Protein AF-A0A7S2K431-F1 (afdb_monomer_lite)

Foldseek 3Di:
DDDDDDDDDDDDDDDDDDDDDDDDDDDDDDDDDDDDDDDDDDDDDDDDDPDDDDPDDDDDDDDDDDDDDDDPDPVVVVVVVVVVVVVVVVVVVVVVVVVVVVVVVVVVVVVVVVVVVVVVVVVVVVVVVVVVVVVVVVVVVVVVLLVVLVVLLVVLVVLLVVLVVQLVVLVVVLVVLVVVLVVLVVQLVVLVVQLVVLVVQLVVLVVQLVVCVVVVDDADDQPDDDPDDVPDDDDPNPVSSVSNNVSVVSNVVSVVSNVVSVVVSVVSVVVSVVSVVSSVVSVVSNVVSVVSSCVSVVPDDPPPPPPDPPDDD

pLDDT: mean 76.13, std 23.39, range [27.31, 96.94]

Structure (mmCIF, N/CA/C/O backbone):
data_AF-A0A7S2K431-F1
#
_entry.id   AF-A0A7S2K431-F1
#
loop_
_atom_site.group_PDB
_atom_site.id
_atom_site.type_symbol
_atom_site.label_atom_id
_atom_site.label_alt_id
_atom_site.label_comp_id
_atom_site.label_asym_id
_atom_site.label_entity_id
_atom_site.label_seq_id
_atom_site.pdbx_PDB_ins_code
_atom_site.Cartn_x
_atom_site.Cartn_y
_atom_site.Cartn_z
_atom_site.occupancy
_atom_site.B_iso_or_equiv
_atom_site.auth_seq_id
_atom_site.auth_comp_id
_atom_site.auth_asym_id
_atom_site.auth_atom_id
_atom_site.pdbx_PDB_model_num
ATOM 1 N N . MET A 1 1 ? -44.960 25.699 16.044 1.00 45.62 1 MET A N 1
ATOM 2 C CA . MET A 1 1 ? -45.753 25.102 14.949 1.00 45.62 1 MET A CA 1
ATOM 3 C C . MET A 1 1 ? -44.847 24.947 13.736 1.00 45.62 1 MET A C 1
ATOM 5 O O . MET A 1 1 ? -44.622 25.913 13.027 1.00 45.62 1 MET A O 1
ATOM 9 N N . GLY A 1 2 ? -44.248 23.772 13.557 1.00 49.41 2 GLY A N 1
ATOM 10 C CA . GLY A 1 2 ? -43.380 23.455 12.423 1.00 49.41 2 GLY A CA 1
ATOM 11 C C . GLY A 1 2 ? -43.484 21.959 12.168 1.00 49.41 2 GLY A C 1
ATOM 12 O O . GLY A 1 2 ? -43.171 21.162 13.047 1.00 49.41 2 GLY A O 1
ATOM 13 N N . VAL A 1 3 ? -44.048 21.602 11.020 1.00 55.03 3 VAL A N 1
ATOM 14 C CA . VAL A 1 3 ? -44.439 20.240 10.646 1.00 55.03 3 VAL A CA 1
ATOM 15 C C . VAL A 1 3 ? -43.188 19.423 10.282 1.00 55.03 3 VAL A C 1
ATOM 17 O O . VAL A 1 3 ? -42.400 19.892 9.460 1.00 55.03 3 VAL A O 1
ATOM 20 N N . PRO A 1 4 ? -42.971 18.216 10.838 1.00 52.66 4 PRO A N 1
ATOM 21 C CA . PRO A 1 4 ? -41.874 17.353 10.415 1.00 52.66 4 PRO A CA 1
ATOM 22 C C . PRO A 1 4 ? -42.259 16.555 9.159 1.00 52.66 4 PRO A C 1
ATOM 24 O O . PRO A 1 4 ? -43.223 15.789 9.155 1.00 52.66 4 PRO A O 1
ATOM 27 N N . LEU A 1 5 ? -41.477 16.710 8.089 1.00 58.97 5 LEU A N 1
ATOM 28 C CA . LEU A 1 5 ? -41.603 15.922 6.865 1.00 58.97 5 LEU A CA 1
ATOM 29 C C . LEU A 1 5 ? -40.974 14.531 7.084 1.00 58.97 5 LEU A C 1
ATOM 31 O O . LEU A 1 5 ? -39.754 14.385 7.132 1.00 58.97 5 LEU A O 1
ATOM 35 N N . MET A 1 6 ? -41.812 13.502 7.230 1.00 62.56 6 MET A N 1
ATOM 36 C CA . MET A 1 6 ? -41.424 12.086 7.170 1.00 62.56 6 MET A CA 1
ATOM 37 C C . MET A 1 6 ? -41.868 11.451 5.843 1.00 62.56 6 MET A C 1
ATOM 39 O O . MET A 1 6 ? -42.977 11.726 5.389 1.00 62.56 6 MET A O 1
ATOM 43 N N . LYS A 1 7 ? -41.040 10.516 5.333 1.00 49.00 7 LYS A N 1
ATOM 44 C CA . LYS A 1 7 ? -41.246 9.430 4.324 1.00 49.00 7 LYS A CA 1
ATOM 45 C C . LYS A 1 7 ? -40.184 9.530 3.217 1.00 49.00 7 LYS A C 1
ATOM 47 O O . LYS A 1 7 ? -39.990 10.601 2.674 1.00 49.00 7 LYS A O 1
ATOM 52 N N . LYS A 1 8 ? -39.492 8.477 2.773 1.00 52.09 8 LYS A N 1
ATOM 53 C CA . LYS A 1 8 ? -39.483 7.022 3.034 1.00 52.09 8 LYS A CA 1
ATOM 54 C C . LYS A 1 8 ? -38.175 6.467 2.419 1.00 52.09 8 LYS A C 1
ATOM 56 O O . LYS A 1 8 ? -37.700 7.049 1.446 1.00 52.09 8 LYS A O 1
ATOM 61 N N . PRO A 1 9 ? -37.634 5.336 2.901 1.00 50.50 9 PRO A N 1
ATOM 62 C CA . PRO A 1 9 ? -36.563 4.608 2.226 1.00 50.50 9 PRO A CA 1
ATOM 63 C C . PRO A 1 9 ? -37.133 3.618 1.192 1.00 50.50 9 PRO A C 1
ATOM 65 O O . PRO A 1 9 ? -38.069 2.878 1.489 1.00 50.50 9 PRO A O 1
ATOM 68 N N . ALA A 1 10 ? -36.542 3.571 -0.002 1.00 44.47 10 ALA A N 1
ATOM 69 C CA . ALA A 1 10 ? -36.537 2.376 -0.848 1.00 44.47 10 ALA A CA 1
ATOM 70 C C . ALA A 1 10 ? -35.243 1.609 -0.505 1.00 44.47 10 ALA A C 1
ATOM 72 O O . ALA A 1 10 ? -34.194 2.225 -0.368 1.00 44.47 10 ALA A O 1
ATOM 73 N N . GLY A 1 11 ? -35.205 0.304 -0.262 1.00 36.16 11 GLY A N 1
ATOM 74 C CA . GLY A 1 11 ? -36.098 -0.747 -0.721 1.00 36.16 11 GLY A CA 1
ATOM 75 C C . GLY A 1 11 ? -35.261 -1.771 -1.491 1.00 36.16 11 GLY A C 1
ATOM 76 O O . GLY A 1 11 ? -34.997 -1.553 -2.660 1.00 36.16 11 GLY A O 1
ATOM 77 N N . ALA A 1 12 ? -34.890 -2.855 -0.795 1.00 38.94 12 ALA A N 1
ATOM 78 C CA . ALA A 1 12 ? -34.605 -4.216 -1.284 1.00 38.94 12 ALA A CA 1
ATOM 79 C C . ALA A 1 12 ? -33.392 -4.449 -2.231 1.00 38.94 12 ALA A C 1
ATOM 81 O O . ALA A 1 12 ? -33.257 -3.829 -3.272 1.00 38.94 12 ALA A O 1
ATOM 82 N N . ARG A 1 13 ? -32.382 -5.254 -1.858 1.00 36.06 13 ARG A N 1
ATOM 83 C CA . ARG A 1 13 ? -32.322 -6.734 -1.711 1.00 36.06 13 ARG A CA 1
ATOM 84 C C . ARG A 1 13 ? -32.114 -7.441 -3.063 1.00 36.06 13 ARG A C 1
ATOM 86 O O . ARG A 1 13 ? -33.070 -7.688 -3.780 1.00 36.06 13 ARG A O 1
ATOM 93 N N . ALA A 1 14 ? -30.877 -7.863 -3.327 1.00 36.28 14 ALA A N 1
ATOM 94 C CA . ALA A 1 14 ? -30.576 -9.039 -4.142 1.00 36.28 14 ALA A CA 1
ATOM 95 C C . ALA A 1 14 ? -29.322 -9.717 -3.571 1.00 36.28 14 ALA A C 1
ATOM 97 O O . ALA A 1 14 ? -28.238 -9.138 -3.525 1.00 36.28 14 ALA A O 1
ATOM 98 N N . LEU A 1 15 ? -29.541 -10.918 -3.044 1.00 38.38 15 LEU A N 1
ATOM 99 C CA . LEU A 1 15 ? -28.536 -11.912 -2.699 1.00 38.38 15 LEU A CA 1
ATOM 100 C C . LEU A 1 15 ? -28.198 -12.731 -3.951 1.00 38.38 15 LEU A C 1
ATOM 102 O O . LEU A 1 15 ? -29.033 -12.854 -4.842 1.00 38.38 15 LEU A O 1
ATOM 106 N N . ALA A 1 16 ? -27.051 -13.403 -3.855 1.00 34.09 16 ALA A N 1
ATOM 107 C CA . ALA A 1 16 ? -26.662 -14.633 -4.543 1.00 34.09 16 ALA A CA 1
ATOM 108 C C . ALA A 1 16 ? -25.885 -14.507 -5.860 1.00 34.09 16 ALA A C 1
ATOM 110 O O . ALA A 1 16 ? -26.305 -13.859 -6.812 1.00 34.09 16 ALA A O 1
ATOM 111 N N . GLY A 1 17 ? -24.794 -15.278 -5.905 1.00 35.25 17 GLY A N 1
ATOM 112 C CA . GLY A 1 17 ? -24.429 -16.023 -7.104 1.00 35.25 17 GLY A CA 1
ATOM 113 C C . GLY A 1 17 ? -23.072 -15.684 -7.693 1.00 35.25 17 GLY A C 1
ATOM 114 O O . GLY A 1 17 ? -22.987 -14.961 -8.677 1.00 35.25 17 GLY A O 1
ATOM 115 N N . GLU A 1 18 ? -22.019 -16.272 -7.132 1.00 38.56 18 GLU A N 1
ATOM 116 C CA . GLU A 1 18 ? -20.789 -16.559 -7.868 1.00 38.56 18 GLU A CA 1
ATOM 117 C C . GLU A 1 18 ? -21.100 -17.405 -9.112 1.00 38.56 18 GLU A C 1
ATOM 119 O O . GLU A 1 18 ? -21.721 -18.453 -8.974 1.00 38.56 18 GLU A O 1
ATOM 124 N N . VAL A 1 19 ? -20.596 -17.018 -10.289 1.00 37.44 19 VAL A N 1
ATOM 125 C CA . VAL A 1 19 ? -19.903 -17.952 -11.193 1.00 37.44 19 VAL A CA 1
ATOM 126 C C . VAL A 1 19 ? -19.031 -17.199 -12.197 1.00 37.44 19 VAL A C 1
ATOM 128 O O . VAL A 1 19 ? -19.463 -16.289 -12.902 1.00 37.44 19 VAL A O 1
ATOM 131 N N . SER A 1 20 ? -17.776 -17.631 -12.249 1.00 35.56 20 SER A N 1
ATOM 132 C CA . SER A 1 20 ? -16.761 -17.324 -13.247 1.00 35.56 20 SER A CA 1
ATOM 133 C C . SER A 1 20 ? -17.254 -17.498 -14.685 1.00 35.56 20 SER A C 1
ATOM 135 O O . SER A 1 20 ? -17.690 -18.581 -15.060 1.00 35.56 20 SER A O 1
ATOM 137 N N . ALA A 1 21 ? -17.028 -16.496 -15.534 1.00 38.16 21 ALA A N 1
ATOM 138 C CA . ALA A 1 21 ? -16.850 -16.719 -16.965 1.00 38.16 21 ALA A CA 1
ATOM 139 C C . ALA A 1 21 ? -15.930 -15.646 -17.558 1.00 38.16 21 ALA A C 1
ATOM 141 O O . ALA A 1 21 ? -16.278 -14.484 -17.743 1.00 38.16 21 ALA A O 1
ATOM 142 N N . SER A 1 22 ? -14.708 -16.092 -17.821 1.00 41.12 22 SER A N 1
ATOM 143 C CA . SER A 1 22 ? -13.717 -15.482 -18.692 1.00 41.12 22 SER A CA 1
ATOM 144 C C . SER A 1 22 ? -14.321 -15.043 -20.030 1.00 41.12 22 SER A C 1
ATOM 146 O O . SER A 1 22 ? -14.804 -15.878 -20.787 1.00 41.12 22 SER A O 1
ATOM 148 N N . THR A 1 23 ? -14.175 -13.768 -20.384 1.00 41.34 23 THR A N 1
ATOM 149 C CA . THR A 1 23 ? -14.093 -13.350 -21.792 1.00 41.34 23 THR A CA 1
ATOM 150 C C . THR A 1 23 ? -12.967 -12.337 -21.948 1.00 41.34 23 THR A C 1
ATOM 152 O O . THR A 1 23 ? -13.177 -11.131 -22.090 1.00 41.34 23 THR A O 1
ATOM 155 N N . MET A 1 24 ? -11.733 -12.844 -21.914 1.00 40.09 24 MET A N 1
ATOM 156 C CA . MET A 1 24 ? -10.610 -12.157 -22.541 1.00 40.09 24 MET A CA 1
ATOM 157 C C . MET A 1 24 ? -10.904 -12.013 -24.040 1.00 40.09 24 MET A C 1
ATOM 159 O O . MET A 1 24 ? -11.001 -13.008 -24.758 1.00 40.09 24 MET A O 1
ATOM 163 N N . LYS A 1 25 ? -10.996 -10.775 -24.530 1.00 40.00 25 LYS A N 1
ATOM 164 C CA . LYS A 1 25 ? -10.908 -10.471 -25.963 1.00 40.00 25 LYS A CA 1
ATOM 165 C C . LYS A 1 25 ? -9.487 -10.787 -26.448 1.00 40.00 25 LYS A C 1
ATOM 167 O O . LYS A 1 25 ? -8.591 -9.953 -26.366 1.00 40.00 25 LYS A O 1
ATOM 172 N N . ARG A 1 26 ? -9.291 -12.010 -26.944 1.00 45.22 26 ARG A N 1
ATOM 173 C CA . ARG A 1 26 ? -8.242 -12.358 -27.912 1.00 45.22 26 ARG A CA 1
ATOM 174 C C . ARG A 1 26 ? -8.756 -12.025 -29.316 1.00 45.22 26 ARG A C 1
ATOM 176 O O . ARG A 1 26 ? -9.863 -12.447 -29.638 1.00 45.22 26 ARG A O 1
ATOM 183 N N . PRO A 1 27 ? -7.965 -11.400 -30.193 1.00 39.72 27 PRO A N 1
ATOM 184 C CA . PRO A 1 27 ? -8.038 -11.711 -31.608 1.00 39.72 27 PRO A CA 1
ATOM 185 C C . PRO A 1 27 ? -7.178 -12.953 -31.878 1.00 39.72 27 PRO A C 1
ATOM 187 O O . PRO A 1 27 ? -5.970 -12.962 -31.631 1.00 39.72 27 PRO A O 1
ATOM 190 N N . ALA A 1 28 ? -7.838 -14.023 -32.318 1.00 35.69 28 ALA A N 1
ATOM 191 C CA . ALA A 1 28 ? -7.205 -15.204 -32.884 1.00 35.69 28 ALA A CA 1
ATOM 192 C C . ALA A 1 28 ? -6.696 -14.910 -34.304 1.00 35.69 28 ALA A C 1
ATOM 194 O O . ALA A 1 28 ? -7.204 -14.038 -35.006 1.00 35.69 28 ALA A O 1
ATOM 195 N N . ALA A 1 29 ? -5.661 -15.651 -34.674 1.00 35.50 29 ALA A N 1
ATOM 196 C CA . ALA A 1 29 ? -4.940 -15.592 -35.930 1.00 35.50 29 ALA A CA 1
ATOM 197 C C . ALA A 1 29 ? -5.754 -16.092 -37.140 1.00 35.50 29 ALA A C 1
ATOM 199 O O . ALA A 1 29 ? -6.523 -17.040 -37.019 1.00 35.50 29 ALA A O 1
ATOM 200 N N . ALA A 1 30 ? -5.470 -15.508 -38.307 1.00 40.12 30 ALA A N 1
ATOM 201 C CA . ALA A 1 30 ? -5.525 -16.129 -39.637 1.00 40.12 30 ALA A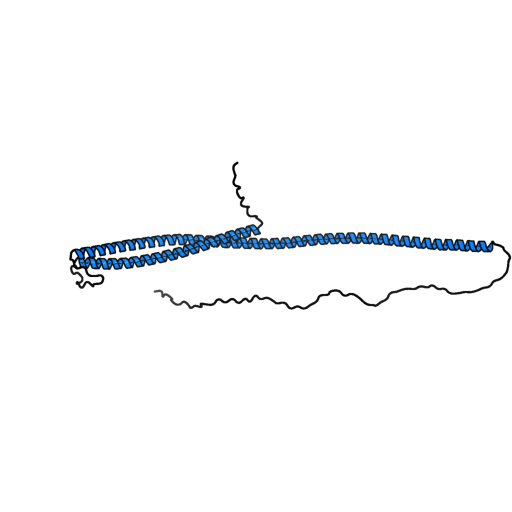 CA 1
ATOM 202 C C . ALA A 1 30 ? -4.598 -15.291 -40.552 1.00 40.12 30 ALA A C 1
ATOM 204 O O . ALA A 1 30 ? -4.860 -14.117 -40.784 1.00 40.12 30 ALA A O 1
ATOM 205 N N . THR A 1 31 ? -3.331 -15.670 -40.753 1.00 40.19 31 THR A N 1
ATOM 206 C CA . THR A 1 31 ? -2.801 -16.478 -41.876 1.00 40.19 31 THR A CA 1
ATOM 207 C C . THR A 1 31 ? -3.221 -16.002 -43.269 1.00 40.19 31 THR A C 1
ATOM 209 O O . THR A 1 31 ? -4.333 -16.288 -43.687 1.00 40.19 31 THR A O 1
ATOM 212 N N . LEU A 1 32 ? -2.288 -15.361 -43.986 1.00 41.25 32 LEU A N 1
ATOM 213 C CA . LEU A 1 32 ? -2.039 -15.435 -45.442 1.00 41.25 32 LEU A CA 1
ATOM 214 C C . LEU A 1 32 ? -0.707 -14.684 -45.696 1.00 41.25 32 LEU A C 1
ATOM 216 O O . LEU A 1 32 ? -0.633 -13.467 -45.596 1.00 41.25 32 LEU A O 1
ATOM 220 N N . LEU A 1 33 ? 0.430 -15.387 -45.668 1.00 37.28 33 LEU A N 1
ATOM 221 C CA . LEU A 1 33 ? 1.167 -15.842 -46.860 1.00 37.28 33 LEU A CA 1
ATOM 222 C C . LEU A 1 33 ? 1.685 -14.708 -47.765 1.00 37.28 33 LEU A C 1
ATOM 224 O O . LEU A 1 33 ? 1.007 -14.290 -48.697 1.00 37.28 33 LEU A O 1
ATOM 228 N N . LYS A 1 34 ? 2.958 -14.327 -47.572 1.00 35.31 34 LYS A N 1
ATOM 229 C CA . LYS A 1 34 ? 3.927 -14.207 -48.680 1.00 35.31 34 LYS A CA 1
ATOM 230 C C . LYS A 1 34 ? 5.368 -14.126 -48.161 1.00 35.31 34 LYS A C 1
ATOM 232 O O . LYS A 1 34 ? 5.809 -13.111 -47.636 1.00 35.31 34 LYS A O 1
ATOM 237 N N . ARG A 1 35 ? 6.087 -15.244 -48.302 1.00 44.28 35 ARG A N 1
ATOM 238 C CA . ARG A 1 35 ? 7.558 -15.303 -48.359 1.00 44.28 35 ARG A CA 1
ATOM 239 C C . ARG A 1 35 ? 7.965 -15.077 -49.821 1.00 44.28 35 ARG A C 1
ATOM 241 O O . ARG A 1 35 ? 7.189 -15.439 -50.705 1.00 44.28 35 ARG A O 1
ATOM 248 N N . PRO A 1 36 ? 9.203 -14.645 -50.076 1.00 39.53 36 PRO A N 1
ATOM 249 C CA . PRO A 1 36 ? 9.948 -15.274 -51.153 1.00 39.53 36 PRO A CA 1
ATOM 250 C C . PRO A 1 36 ? 11.223 -15.900 -50.587 1.00 39.53 36 PRO A C 1
ATOM 252 O O . PRO A 1 36 ? 12.027 -15.246 -49.925 1.00 39.53 36 PRO A O 1
ATOM 255 N N . ALA A 1 37 ? 11.362 -17.201 -50.824 1.00 31.95 37 ALA A N 1
ATOM 256 C CA . ALA A 1 37 ? 12.629 -17.910 -50.788 1.00 31.95 37 ALA A CA 1
ATOM 257 C C . ALA A 1 37 ? 13.017 -18.241 -52.235 1.00 31.95 37 ALA A C 1
ATOM 259 O O . ALA A 1 37 ? 12.156 -18.361 -53.104 1.00 31.95 37 ALA A O 1
ATOM 260 N N . ALA A 1 38 ? 14.323 -18.331 -52.443 1.00 31.47 38 ALA A N 1
ATOM 261 C CA . ALA A 1 38 ? 15.039 -18.515 -53.694 1.00 31.47 38 ALA A CA 1
ATOM 262 C C . ALA A 1 38 ? 14.548 -19.648 -54.622 1.00 31.47 38 ALA A C 1
ATOM 264 O O . ALA A 1 38 ? 14.196 -20.728 -54.159 1.00 31.47 38 ALA A O 1
ATOM 265 N N . ALA A 1 39 ? 14.675 -19.396 -55.928 1.00 31.91 39 ALA A N 1
ATOM 266 C CA . ALA A 1 39 ? 15.063 -20.316 -57.008 1.00 31.91 39 ALA A CA 1
ATOM 267 C C . ALA A 1 39 ? 15.490 -19.395 -58.177 1.00 31.91 39 ALA A C 1
ATOM 269 O O . ALA A 1 39 ? 14.736 -18.501 -58.543 1.00 31.91 39 ALA A O 1
ATOM 270 N N . ALA A 1 40 ? 16.760 -19.297 -58.568 1.00 31.38 40 ALA A N 1
ATOM 271 C CA . ALA A 1 40 ? 17.563 -20.269 -59.308 1.00 31.38 40 ALA A CA 1
ATOM 272 C C . ALA A 1 40 ? 17.007 -20.593 -60.712 1.00 31.38 40 ALA A C 1
ATOM 274 O O . ALA A 1 40 ? 16.152 -21.459 -60.865 1.00 31.38 40 ALA A O 1
ATOM 275 N N . THR A 1 41 ? 17.688 -19.981 -61.691 1.00 28.36 41 THR A N 1
ATOM 276 C CA . THR A 1 41 ? 18.072 -20.479 -63.031 1.00 28.36 41 THR A CA 1
ATOM 277 C C . THR A 1 41 ? 17.106 -20.393 -64.222 1.00 28.36 41 THR A C 1
ATOM 279 O O . THR A 1 41 ? 15.983 -20.875 -64.149 1.00 28.36 41 THR A O 1
ATOM 282 N N . ILE A 1 42 ? 17.709 -19.930 -65.342 1.00 29.25 42 ILE A N 1
ATOM 283 C CA . ILE A 1 42 ? 17.453 -20.280 -66.761 1.00 29.25 42 ILE A CA 1
ATOM 284 C C . ILE A 1 42 ? 16.237 -19.541 -67.369 1.00 29.25 42 ILE A C 1
ATOM 286 O O . ILE A 1 42 ? 15.143 -19.623 -66.840 1.00 29.25 42 ILE A O 1
ATOM 290 N N . GLU A 1 43 ? 16.312 -18.761 -68.451 1.00 27.31 43 GLU A N 1
ATOM 291 C CA . GLU A 1 43 ? 17.287 -18.673 -69.538 1.00 27.31 43 GLU A CA 1
ATOM 292 C C . GLU A 1 43 ? 17.023 -17.417 -70.398 1.00 27.31 43 GLU A C 1
ATOM 294 O O . GLU A 1 43 ? 15.889 -16.948 -70.479 1.00 27.31 43 GLU A O 1
ATOM 299 N N . SER A 1 44 ? 18.071 -17.004 -71.118 1.00 27.53 44 SER A N 1
ATOM 300 C CA . SER A 1 44 ? 18.030 -16.425 -72.471 1.00 27.53 44 SER A CA 1
ATOM 301 C C . SER A 1 44 ? 17.674 -14.947 -72.672 1.00 27.53 44 SER A C 1
ATOM 303 O O . SER A 1 44 ? 16.702 -14.442 -72.115 1.00 27.53 44 SER A O 1
ATOM 305 N N . ARG A 1 45 ? 18.402 -14.361 -73.651 1.00 32.09 45 ARG A N 1
ATOM 306 C CA . ARG A 1 45 ? 18.010 -13.240 -74.538 1.00 32.09 45 ARG A CA 1
ATOM 307 C C . ARG A 1 45 ? 18.452 -11.851 -74.011 1.00 32.09 45 ARG A C 1
ATOM 309 O O . ARG A 1 45 ? 18.021 -11.464 -72.938 1.00 32.09 45 ARG A O 1
ATOM 316 N N . GLU A 1 46 ? 19.334 -11.041 -74.613 1.00 36.91 46 GLU A N 1
ATOM 317 C CA . GLU A 1 46 ? 19.904 -10.851 -75.970 1.00 36.91 46 GLU A CA 1
ATOM 318 C C . GLU A 1 46 ? 21.341 -10.302 -75.774 1.00 36.91 46 GLU A C 1
ATOM 320 O O . GLU A 1 46 ? 21.592 -9.567 -74.822 1.00 36.91 46 GLU A O 1
ATOM 325 N N . GLU A 1 47 ? 22.358 -10.909 -76.389 1.00 36.09 47 GLU A N 1
ATOM 326 C CA . GLU A 1 47 ? 23.015 -10.445 -77.629 1.00 36.09 47 GLU A CA 1
ATOM 327 C C . GLU A 1 47 ? 23.742 -9.098 -77.477 1.00 36.09 47 GLU A C 1
ATOM 329 O O . GLU A 1 47 ? 23.129 -8.043 -77.474 1.00 36.09 47 GLU A O 1
ATOM 334 N N . ASP A 1 48 ? 25.071 -9.166 -77.357 1.00 34.78 48 ASP A N 1
ATOM 335 C CA . ASP A 1 48 ? 25.991 -8.275 -78.076 1.00 34.78 48 ASP A CA 1
ATOM 336 C C . ASP A 1 48 ? 27.361 -8.961 -78.123 1.00 34.78 48 ASP A C 1
ATOM 338 O O . ASP A 1 48 ? 28.282 -8.725 -77.336 1.00 34.78 48 ASP A O 1
ATOM 342 N N . GLY A 1 49 ? 27.432 -9.932 -79.034 1.00 32.16 49 GLY A N 1
ATOM 343 C CA . GLY A 1 49 ? 28.680 -10.411 -79.590 1.00 32.16 49 GLY A CA 1
ATOM 344 C C . GLY A 1 49 ? 29.000 -9.576 -80.822 1.00 32.16 49 GLY A C 1
ATOM 345 O O . GLY A 1 49 ? 28.321 -9.700 -81.832 1.00 32.16 49 GLY A O 1
ATOM 346 N N . GLU A 1 50 ? 30.063 -8.781 -80.762 1.00 37.38 50 GLU A N 1
ATOM 347 C CA . GLU A 1 50 ? 30.768 -8.345 -81.967 1.00 37.38 50 GLU A CA 1
ATOM 348 C C . GLU A 1 50 ? 32.126 -9.041 -82.017 1.00 37.38 50 GLU A C 1
ATOM 350 O O . GLU A 1 50 ? 33.182 -8.531 -81.641 1.00 37.38 50 GLU A O 1
ATOM 355 N N . GLU A 1 51 ? 32.043 -10.286 -82.473 1.00 34.03 51 GLU A N 1
ATOM 356 C CA . GLU A 1 51 ? 33.087 -10.974 -83.204 1.00 34.03 51 GLU A CA 1
ATOM 357 C C . GLU A 1 51 ? 33.134 -10.380 -84.620 1.00 34.03 51 GLU A C 1
ATOM 359 O O . GLU A 1 51 ? 32.198 -10.534 -85.395 1.00 34.03 51 GLU A O 1
ATOM 364 N N . PHE A 1 52 ? 34.238 -9.732 -84.990 1.00 30.81 52 PHE A N 1
ATOM 365 C CA . PHE A 1 52 ? 34.647 -9.681 -86.393 1.00 30.81 52 PHE A CA 1
ATOM 366 C C . PHE A 1 52 ? 36.127 -10.020 -86.493 1.00 30.81 52 PHE A C 1
ATOM 368 O O . PHE A 1 52 ? 37.020 -9.172 -86.451 1.00 30.81 52 PHE A O 1
ATOM 375 N N . GLY A 1 53 ? 36.374 -11.317 -86.663 1.00 34.41 53 GLY A N 1
ATOM 376 C CA . GLY A 1 53 ? 37.515 -11.764 -87.433 1.00 34.41 53 GLY A CA 1
ATOM 377 C C . GLY A 1 53 ? 37.413 -11.226 -88.863 1.00 34.41 53 GLY A C 1
ATOM 378 O O . GLY A 1 53 ? 36.400 -11.382 -89.538 1.00 34.41 53 GLY A O 1
ATOM 379 N N . ARG A 1 54 ? 38.498 -10.626 -89.348 1.00 34.00 54 ARG A N 1
ATOM 380 C CA . ARG A 1 54 ? 38.838 -10.632 -90.774 1.00 34.00 54 ARG A CA 1
ATOM 381 C C . ARG A 1 54 ? 40.255 -11.156 -90.925 1.00 34.00 54 ARG A C 1
ATOM 383 O O . ARG A 1 54 ? 41.231 -10.413 -90.938 1.00 34.00 54 ARG A O 1
ATOM 390 N N . CYS A 1 55 ? 40.336 -12.480 -91.002 1.00 29.98 55 CYS A N 1
ATOM 391 C CA . CYS A 1 55 ? 41.364 -13.147 -91.782 1.00 29.98 55 CYS A CA 1
ATOM 392 C C . CYS A 1 55 ? 40.926 -13.064 -93.247 1.00 29.98 55 CYS A C 1
ATOM 394 O O . CYS A 1 55 ? 40.152 -13.903 -93.695 1.00 29.98 55 CYS A O 1
ATOM 396 N N . ASP A 1 56 ? 41.403 -12.061 -93.981 1.00 33.53 56 ASP A N 1
ATOM 397 C CA . ASP A 1 56 ? 41.366 -12.100 -95.443 1.00 33.53 56 ASP A CA 1
ATOM 398 C C . ASP A 1 56 ? 42.663 -12.742 -95.935 1.00 33.53 56 ASP A C 1
ATOM 400 O O . ASP A 1 56 ? 43.717 -12.117 -96.060 1.00 33.53 56 ASP A O 1
ATOM 404 N N . ALA A 1 57 ? 42.562 -14.048 -96.162 1.00 39.94 57 ALA A N 1
ATOM 405 C CA . ALA A 1 57 ? 43.430 -14.784 -97.055 1.00 39.94 57 ALA A CA 1
ATOM 406 C C . ALA A 1 57 ? 42.805 -14.744 -98.456 1.00 39.94 57 ALA A C 1
ATOM 408 O O . ALA A 1 57 ? 41.786 -15.387 -98.690 1.00 39.94 57 ALA A O 1
ATOM 409 N N . VAL A 1 58 ? 43.440 -14.049 -99.405 1.00 42.16 58 VAL A N 1
ATOM 410 C CA . VAL A 1 58 ? 43.176 -14.222 -100.841 1.00 42.16 58 VAL A CA 1
ATOM 411 C C . VAL A 1 58 ? 44.504 -14.281 -101.607 1.00 42.16 58 VAL A C 1
ATOM 413 O O . VAL A 1 58 ? 45.231 -13.297 -101.679 1.00 42.16 58 VAL A O 1
ATOM 416 N N . LYS A 1 59 ? 44.802 -15.505 -102.080 1.00 39.44 59 LYS A N 1
ATOM 417 C CA . LYS A 1 59 ? 45.326 -15.950 -103.398 1.00 39.44 59 LYS A CA 1
ATOM 418 C C . LYS A 1 59 ? 46.208 -14.974 -104.201 1.00 39.44 59 LYS A C 1
ATOM 420 O O . LYS A 1 59 ? 45.827 -13.839 -104.435 1.00 39.44 59 LYS A O 1
ATOM 425 N N . GLN A 1 60 ? 47.427 -15.386 -104.594 1.00 34.91 60 GLN A N 1
ATOM 426 C CA . GLN A 1 60 ? 47.745 -16.077 -105.878 1.00 34.91 60 GLN A CA 1
ATOM 427 C C . GLN A 1 60 ? 47.172 -15.324 -107.092 1.00 34.91 60 GLN A C 1
ATOM 429 O O . GLN A 1 60 ? 45.977 -15.083 -107.124 1.00 34.91 60 GLN A O 1
ATOM 434 N N . ALA A 1 61 ? 47.882 -14.978 -108.158 1.00 33.72 61 ALA A N 1
ATOM 435 C CA . ALA A 1 61 ? 49.230 -15.224 -108.658 1.00 33.72 61 ALA A CA 1
ATOM 436 C C . ALA A 1 61 ? 49.613 -13.950 -109.458 1.00 33.72 61 ALA A C 1
ATOM 438 O O . ALA A 1 61 ? 48.743 -13.150 -109.780 1.00 33.72 61 ALA A O 1
ATOM 439 N N . ASP A 1 62 ? 50.878 -13.669 -109.745 1.00 31.05 62 ASP A N 1
ATOM 440 C CA . ASP A 1 62 ? 51.309 -13.998 -111.098 1.00 31.05 62 ASP A CA 1
ATOM 441 C C . ASP A 1 62 ? 52.790 -14.346 -111.171 1.00 31.05 62 ASP A C 1
ATOM 443 O O . ASP A 1 62 ? 53.669 -13.678 -110.617 1.00 31.05 62 ASP A O 1
ATOM 447 N N . ALA A 1 63 ? 53.018 -15.446 -111.872 1.00 37.06 63 ALA A N 1
ATOM 448 C CA . ALA A 1 63 ? 54.309 -15.959 -112.237 1.00 37.06 63 ALA A CA 1
ATOM 449 C C . ALA A 1 63 ? 54.688 -15.363 -113.590 1.00 37.06 63 ALA A C 1
ATOM 451 O O . ALA A 1 63 ? 54.058 -15.636 -114.603 1.00 37.06 63 ALA A O 1
ATOM 452 N N . SER A 1 64 ? 55.792 -14.632 -113.622 1.00 37.16 64 SER A N 1
ATOM 453 C CA . SER A 1 64 ? 56.563 -14.450 -114.846 1.00 37.16 64 SER A CA 1
ATOM 454 C C . SER A 1 64 ? 58.042 -14.408 -114.477 1.00 37.16 64 SER A C 1
ATOM 456 O O . SER A 1 64 ? 58.639 -13.348 -114.298 1.00 37.16 64 SER A O 1
ATOM 458 N N . GLY A 1 65 ? 58.630 -15.596 -114.317 1.00 39.50 65 GLY A N 1
ATOM 459 C CA . GLY A 1 65 ? 60.012 -15.783 -114.759 1.00 39.50 65 GLY A CA 1
ATOM 460 C C . GLY A 1 65 ? 60.054 -15.835 -116.297 1.00 39.50 65 GLY A C 1
ATOM 461 O O . GLY A 1 65 ? 58.996 -15.780 -116.925 1.00 39.50 65 GLY A O 1
ATOM 462 N N . PRO A 1 66 ? 61.221 -16.022 -116.933 1.00 49.69 66 PRO A N 1
ATOM 463 C CA . PRO A 1 66 ? 62.535 -16.246 -116.337 1.00 49.69 66 PRO A CA 1
ATOM 464 C C . PRO A 1 66 ? 63.630 -15.378 -116.994 1.00 49.69 66 PRO A C 1
ATOM 466 O O . PRO A 1 66 ? 63.437 -14.795 -118.058 1.00 49.69 66 PRO A O 1
ATOM 469 N N . LYS A 1 67 ? 64.831 -15.373 -116.416 1.00 38.34 67 LYS A N 1
ATOM 470 C CA . LYS A 1 67 ? 66.002 -15.843 -117.166 1.00 38.34 67 LYS A CA 1
ATOM 471 C C . LYS A 1 67 ? 67.194 -16.057 -116.252 1.00 38.34 67 LYS A C 1
ATOM 473 O O . LYS A 1 67 ? 67.501 -15.265 -115.365 1.00 38.34 67 LYS A O 1
ATOM 478 N N . GLU A 1 68 ? 67.783 -17.209 -116.501 1.00 40.16 68 GLU A N 1
ATOM 479 C CA . GLU A 1 68 ? 68.975 -17.769 -115.911 1.00 40.16 68 GLU A CA 1
ATOM 480 C C . GLU A 1 68 ? 70.133 -16.776 -115.943 1.00 40.16 68 GLU A C 1
ATOM 482 O O . GLU A 1 68 ? 70.319 -16.007 -116.885 1.00 40.16 68 GLU A O 1
ATOM 487 N N . GLY A 1 69 ? 70.897 -16.807 -114.864 1.00 36.31 69 GLY A N 1
ATOM 488 C CA . GLY A 1 69 ? 72.064 -15.979 -114.651 1.00 36.31 69 GLY A CA 1
ATOM 489 C C . GLY A 1 69 ? 72.768 -16.516 -113.425 1.00 36.31 69 GLY A C 1
ATOM 490 O O . GLY A 1 69 ? 72.537 -16.027 -112.310 1.00 36.31 69 GLY A O 1
ATOM 491 N N . ASP A 1 70 ? 73.509 -17.591 -113.687 1.00 46.19 70 ASP A N 1
ATOM 492 C CA . ASP A 1 70 ? 74.607 -18.154 -112.911 1.00 46.19 70 ASP A CA 1
ATOM 493 C C . ASP A 1 70 ? 75.203 -17.130 -111.931 1.00 46.19 70 ASP A C 1
ATOM 495 O O . ASP A 1 70 ? 75.561 -16.007 -112.291 1.00 46.19 70 ASP A O 1
ATOM 499 N N . GLY A 1 71 ? 75.157 -17.477 -110.651 1.00 42.03 71 GLY A N 1
ATOM 500 C CA . GLY A 1 71 ? 75.381 -16.554 -109.543 1.00 42.03 71 GLY A CA 1
ATOM 501 C C . GLY A 1 71 ? 75.218 -17.260 -108.206 1.00 42.03 71 GLY A C 1
ATOM 502 O O . GLY A 1 71 ? 74.381 -16.871 -107.386 1.00 42.03 71 GLY A O 1
ATOM 503 N N . SER A 1 72 ? 75.975 -18.350 -108.088 1.00 50.84 72 SER A N 1
ATOM 504 C CA . SER A 1 72 ? 76.476 -19.012 -106.884 1.00 50.84 72 SER A CA 1
ATOM 505 C C . SER A 1 72 ? 76.256 -18.250 -105.571 1.00 50.84 72 SER A C 1
ATOM 507 O O . SER A 1 72 ? 76.751 -17.139 -105.409 1.00 50.84 72 SER A O 1
ATOM 509 N N . ASP A 1 73 ? 75.552 -18.889 -104.633 1.00 56.47 73 ASP A N 1
ATOM 510 C CA . ASP A 1 73 ? 75.519 -18.670 -103.175 1.00 56.47 73 ASP A CA 1
ATOM 511 C C . ASP A 1 73 ? 75.125 -17.291 -102.606 1.00 56.47 73 ASP A C 1
ATOM 513 O O . ASP A 1 73 ? 74.478 -17.227 -101.557 1.00 56.47 73 ASP A O 1
ATOM 517 N N . ASP A 1 74 ? 75.405 -16.178 -103.272 1.00 58.06 74 ASP A N 1
ATOM 518 C CA . ASP A 1 74 ? 75.276 -14.839 -102.693 1.00 58.06 74 ASP A CA 1
ATOM 519 C C . ASP A 1 74 ? 73.852 -14.268 -102.795 1.00 58.06 74 ASP A C 1
ATOM 521 O O . ASP A 1 74 ? 73.392 -13.577 -101.881 1.00 58.06 74 ASP A O 1
ATOM 525 N N . LYS A 1 75 ? 73.078 -14.642 -103.827 1.00 59.25 75 LYS A N 1
ATOM 526 C CA . LYS A 1 75 ? 71.638 -14.310 -103.917 1.00 59.25 75 LYS A CA 1
ATOM 527 C C . LYS A 1 75 ? 70.806 -15.060 -102.862 1.00 59.25 75 LYS A C 1
ATOM 529 O O . LYS A 1 75 ? 69.866 -14.491 -102.307 1.00 59.25 75 LYS A O 1
ATOM 534 N N . SER A 1 76 ? 71.178 -16.303 -102.540 1.00 68.50 76 SER A N 1
ATOM 535 C CA . SER A 1 76 ? 70.539 -17.109 -101.486 1.00 68.50 76 SER A CA 1
ATOM 536 C C . SER A 1 76 ? 70.841 -16.545 -100.091 1.00 68.50 76 SER A C 1
ATOM 538 O O . SER A 1 76 ? 69.922 -16.315 -99.300 1.00 68.50 76 SER A O 1
ATOM 540 N N . LYS A 1 77 ? 72.106 -16.180 -99.824 1.00 71.38 77 LYS A N 1
ATOM 541 C CA . LYS A 1 77 ? 72.514 -15.482 -98.590 1.00 71.38 77 LYS A CA 1
ATOM 542 C C . LYS A 1 77 ? 71.807 -14.132 -98.422 1.00 71.38 77 LYS A C 1
ATOM 544 O O . LYS A 1 77 ? 71.365 -13.809 -97.322 1.00 71.38 77 LYS A O 1
ATOM 549 N N . ALA A 1 78 ? 71.630 -13.360 -99.497 1.00 76.38 78 ALA A N 1
ATOM 550 C CA . ALA A 1 78 ? 70.912 -12.083 -99.449 1.00 76.38 78 ALA A CA 1
ATOM 551 C C . ALA A 1 78 ? 69.418 -12.246 -99.102 1.00 76.38 78 ALA A C 1
ATOM 553 O O . ALA A 1 78 ? 68.862 -11.438 -98.352 1.00 76.38 78 ALA A O 1
ATOM 554 N N . LEU A 1 79 ? 68.757 -13.294 -99.606 1.00 78.12 79 LEU A N 1
ATOM 555 C CA . LEU A 1 79 ? 67.372 -13.613 -99.246 1.00 78.12 79 LEU A CA 1
ATOM 556 C C . LEU A 1 79 ? 67.252 -14.098 -97.795 1.00 78.12 79 LEU A C 1
ATOM 558 O O . LEU A 1 79 ? 66.356 -13.640 -97.084 1.00 78.12 79 LEU A O 1
ATOM 562 N N . GLN A 1 80 ? 68.178 -14.939 -97.323 1.00 79.69 80 GLN A N 1
ATOM 563 C CA . GLN A 1 80 ? 68.238 -15.368 -95.919 1.00 79.69 80 GLN A CA 1
ATOM 564 C C . GLN A 1 80 ? 68.493 -14.187 -94.969 1.00 79.69 80 GLN A C 1
ATOM 566 O O . GLN A 1 80 ? 67.823 -14.068 -93.945 1.00 79.69 80 GLN A O 1
ATOM 571 N N . ALA A 1 81 ? 69.374 -13.251 -95.338 1.00 79.25 81 ALA A N 1
ATOM 572 C CA . ALA A 1 81 ? 69.616 -12.029 -94.572 1.00 79.25 81 ALA A CA 1
ATOM 573 C C . ALA A 1 81 ? 68.362 -11.138 -94.493 1.00 79.25 81 ALA A C 1
ATOM 575 O O . ALA A 1 81 ? 68.013 -10.642 -93.420 1.00 79.25 81 ALA A O 1
ATOM 576 N N . ARG A 1 82 ? 67.624 -10.972 -95.601 1.00 82.69 82 ARG A N 1
ATOM 577 C CA . ARG A 1 82 ? 66.344 -10.238 -95.608 1.00 82.69 82 ARG A CA 1
ATOM 578 C C . ARG A 1 82 ? 65.274 -10.935 -94.762 1.00 82.69 82 ARG A C 1
ATOM 580 O O . ARG A 1 82 ? 64.539 -10.256 -94.045 1.00 82.69 82 ARG A O 1
ATOM 587 N N . ALA A 1 83 ? 65.194 -12.264 -94.817 1.00 83.50 83 ALA A N 1
ATOM 588 C CA . ALA A 1 83 ? 64.286 -13.050 -93.983 1.00 83.50 83 ALA A CA 1
ATOM 589 C C . ALA A 1 83 ? 64.617 -12.896 -92.489 1.00 83.50 83 ALA A C 1
ATOM 591 O O . ALA A 1 83 ? 63.713 -12.625 -91.700 1.00 83.50 83 ALA A O 1
ATOM 592 N N . ALA A 1 84 ? 65.900 -12.949 -92.116 1.00 85.88 84 ALA A N 1
ATOM 593 C CA . ALA A 1 84 ? 66.361 -12.728 -90.746 1.00 85.88 84 ALA A CA 1
ATOM 594 C C . ALA A 1 84 ? 66.038 -11.309 -90.239 1.00 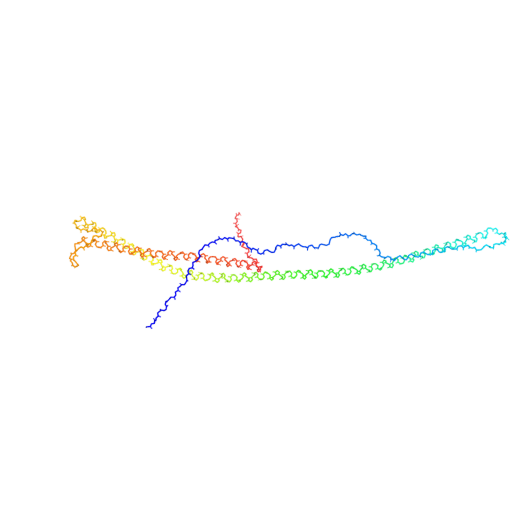85.88 84 ALA A C 1
ATOM 596 O O . ALA A 1 84 ? 65.507 -11.155 -89.142 1.00 85.88 84 ALA A O 1
ATOM 597 N N . VAL A 1 85 ? 66.262 -10.264 -91.048 1.00 88.69 85 VAL A N 1
ATOM 598 C CA . VAL A 1 85 ? 65.893 -8.877 -90.692 1.00 88.69 85 VAL A CA 1
ATOM 599 C C . VAL A 1 85 ? 64.379 -8.720 -90.525 1.00 88.69 85 VAL A C 1
ATOM 601 O O . VAL A 1 85 ? 63.919 -8.040 -89.606 1.00 88.69 85 VAL A O 1
ATOM 604 N N . ASN A 1 86 ? 63.584 -9.349 -91.392 1.00 89.50 86 ASN A N 1
ATOM 605 C CA . ASN A 1 86 ? 62.129 -9.329 -91.269 1.00 89.50 86 ASN A CA 1
ATOM 606 C C . ASN A 1 86 ? 61.650 -10.078 -90.022 1.00 89.50 86 ASN A C 1
ATOM 608 O O . ASN A 1 86 ? 60.712 -9.614 -89.377 1.00 89.50 86 ASN A O 1
ATOM 612 N N . GLU A 1 87 ? 62.297 -11.182 -89.652 1.00 91.00 87 GLU A N 1
ATOM 613 C CA . GLU A 1 87 ? 61.986 -11.912 -88.423 1.00 91.00 87 GLU A CA 1
ATOM 614 C C . GLU A 1 87 ? 62.343 -11.086 -87.181 1.00 91.00 87 GLU A C 1
ATOM 616 O O . GLU A 1 87 ? 61.499 -10.915 -86.305 1.00 91.00 87 GLU A O 1
ATOM 621 N N . VAL A 1 88 ? 63.509 -10.430 -87.156 1.00 91.25 88 VAL A N 1
ATOM 622 C CA . VAL A 1 88 ? 63.864 -9.464 -86.099 1.00 91.25 88 VAL A CA 1
ATOM 623 C C . VAL A 1 88 ? 62.825 -8.344 -86.006 1.00 91.25 88 VAL A C 1
ATOM 625 O O . VAL A 1 88 ? 62.372 -8.021 -84.912 1.00 91.25 88 VAL A O 1
ATOM 628 N N . ARG A 1 89 ? 62.372 -7.786 -87.136 1.00 92.31 89 ARG A N 1
ATOM 629 C CA . ARG A 1 89 ? 61.308 -6.765 -87.151 1.00 92.31 89 ARG A CA 1
ATOM 630 C C . ARG A 1 89 ? 59.971 -7.297 -86.631 1.00 92.31 89 ARG A C 1
ATOM 632 O O . ARG A 1 89 ? 59.265 -6.567 -85.936 1.00 92.31 89 ARG A O 1
ATOM 639 N N . LYS A 1 90 ? 59.593 -8.539 -86.952 1.00 93.31 90 LYS A N 1
ATOM 640 C CA . LYS A 1 90 ? 58.381 -9.174 -86.404 1.00 93.31 90 LYS A CA 1
ATOM 641 C C . LYS A 1 90 ? 58.495 -9.344 -84.892 1.00 93.31 90 LYS A C 1
ATOM 643 O O . LYS A 1 90 ? 57.580 -8.934 -84.184 1.00 93.31 90 LYS A O 1
ATOM 648 N N . GLN A 1 91 ? 59.620 -9.861 -84.404 1.00 92.94 91 GLN A N 1
ATOM 649 C CA . GLN A 1 91 ? 59.866 -10.027 -82.971 1.00 92.94 91 GLN A CA 1
ATOM 650 C C . GLN A 1 91 ? 59.896 -8.676 -82.244 1.00 92.94 91 GLN A C 1
ATOM 652 O O . GLN A 1 91 ? 59.259 -8.526 -81.207 1.00 92.94 91 GLN A O 1
ATOM 657 N N . GLN A 1 92 ? 60.512 -7.644 -82.829 1.00 94.25 92 GLN A N 1
ATOM 658 C CA . GLN A 1 92 ? 60.459 -6.275 -82.303 1.00 94.25 92 GLN A CA 1
ATOM 659 C C . GLN A 1 92 ? 59.020 -5.756 -82.193 1.00 94.25 92 GLN A C 1
ATOM 661 O O . GLN A 1 92 ? 58.659 -5.192 -81.166 1.00 94.25 92 GLN A O 1
ATOM 666 N N . ARG A 1 93 ? 58.162 -5.996 -83.198 1.00 94.06 93 ARG A N 1
ATOM 667 C CA . ARG A 1 93 ? 56.734 -5.633 -83.119 1.00 94.06 93 ARG A CA 1
ATOM 668 C C . ARG A 1 93 ? 56.007 -6.384 -82.004 1.00 94.06 93 ARG A C 1
ATOM 670 O O . ARG A 1 93 ? 55.159 -5.786 -81.348 1.00 94.06 93 ARG A O 1
ATOM 677 N N . VAL A 1 94 ? 56.315 -7.664 -81.789 1.00 93.44 94 VAL A N 1
ATOM 678 C CA . VAL A 1 94 ? 55.754 -8.447 -80.675 1.00 93.44 94 VAL A CA 1
ATOM 679 C C . VAL A 1 94 ? 56.194 -7.855 -79.336 1.00 93.44 94 VAL A C 1
ATOM 681 O O . VAL A 1 94 ? 55.339 -7.576 -78.501 1.00 93.44 94 VAL A O 1
ATOM 684 N N . VAL A 1 95 ? 57.485 -7.560 -79.157 1.00 92.50 95 VAL A N 1
ATOM 685 C CA . VAL A 1 95 ? 58.008 -6.912 -77.941 1.00 92.50 95 VAL A CA 1
ATOM 686 C C . VAL A 1 95 ? 57.349 -5.548 -77.710 1.00 92.50 95 VAL A C 1
ATOM 688 O O . VAL A 1 95 ? 56.893 -5.278 -76.603 1.00 92.50 95 VAL A O 1
ATOM 691 N N . SER A 1 96 ? 57.211 -4.707 -78.741 1.00 93.81 96 SER A N 1
ATOM 692 C CA . SER A 1 96 ? 56.520 -3.415 -78.618 1.00 93.81 96 SER A CA 1
ATOM 693 C C . SER A 1 96 ? 55.045 -3.565 -78.228 1.00 93.81 96 SER A C 1
ATOM 695 O O . SER A 1 96 ? 54.551 -2.778 -77.423 1.00 93.81 96 SER A O 1
ATOM 697 N N . ARG A 1 97 ? 54.334 -4.576 -78.755 1.00 94.69 97 ARG A N 1
ATOM 698 C CA . ARG A 1 97 ? 52.949 -4.875 -78.347 1.00 94.69 97 ARG A CA 1
ATOM 699 C C . ARG A 1 97 ? 52.879 -5.317 -76.886 1.00 94.69 97 ARG A C 1
ATOM 701 O O . ARG A 1 97 ? 52.053 -4.788 -76.150 1.00 94.69 97 ARG A O 1
ATOM 708 N N . LEU A 1 98 ? 53.773 -6.212 -76.459 1.00 94.50 98 LEU A N 1
ATOM 709 C CA . LEU A 1 98 ? 53.841 -6.682 -75.073 1.00 94.50 98 LEU A CA 1
ATOM 710 C C . LEU A 1 98 ? 54.152 -5.540 -74.092 1.00 94.50 98 LEU A C 1
ATOM 712 O O . LEU A 1 98 ? 53.531 -5.464 -73.035 1.00 94.50 98 LEU A O 1
ATOM 716 N N . LEU A 1 99 ? 55.046 -4.611 -74.449 1.00 94.00 99 LEU A N 1
ATOM 717 C CA . LEU A 1 99 ? 55.321 -3.418 -73.638 1.00 94.00 99 LEU A CA 1
ATOM 718 C C . LEU A 1 99 ? 54.097 -2.491 -73.549 1.00 94.00 99 LEU A C 1
ATOM 720 O O . LEU A 1 99 ? 53.742 -2.053 -72.456 1.00 94.00 99 LEU A O 1
ATOM 724 N N . ALA A 1 100 ? 53.389 -2.252 -74.658 1.00 94.06 100 ALA A N 1
ATOM 725 C CA . ALA A 1 100 ? 52.159 -1.454 -74.649 1.00 94.06 100 ALA A CA 1
ATOM 726 C C . ALA A 1 100 ? 51.038 -2.108 -73.812 1.00 94.06 100 ALA A C 1
ATOM 728 O O . ALA A 1 100 ? 50.280 -1.425 -73.120 1.00 94.06 100 ALA A O 1
ATOM 729 N N . GLU A 1 101 ? 50.925 -3.438 -73.838 1.00 94.56 101 GLU A N 1
ATOM 730 C CA . GLU A 1 101 ? 50.010 -4.189 -72.974 1.00 94.56 101 GLU A CA 1
ATOM 731 C C . GLU A 1 101 ? 50.416 -4.111 -71.499 1.00 94.56 101 GLU A C 1
ATOM 733 O O . GLU A 1 101 ? 49.556 -3.895 -70.641 1.00 94.56 101 GLU A O 1
ATOM 738 N N . GLN A 1 102 ? 51.713 -4.199 -71.194 1.00 94.62 102 GLN A N 1
ATOM 739 C CA . GLN A 1 102 ? 52.242 -4.010 -69.843 1.00 94.62 102 GLN A CA 1
ATOM 740 C C . GLN A 1 102 ? 51.926 -2.604 -69.311 1.00 94.62 102 GLN A C 1
ATOM 742 O O . GLN A 1 102 ? 51.466 -2.461 -68.174 1.00 94.62 102 GLN A O 1
ATOM 747 N N . GLU A 1 103 ? 52.094 -1.563 -70.130 1.00 95.31 103 GLU A N 1
ATOM 748 C CA . GLU A 1 103 ? 51.724 -0.190 -69.780 1.00 95.31 103 GLU A CA 1
ATOM 749 C C . GLU A 1 103 ? 50.218 -0.060 -69.522 1.00 95.31 103 GLU A C 1
ATOM 751 O O . GLU A 1 103 ? 49.823 0.478 -68.481 1.00 95.31 103 GLU A O 1
ATOM 756 N N . ARG A 1 104 ? 49.368 -0.626 -70.391 1.00 95.06 104 ARG A N 1
ATOM 757 C CA . ARG A 1 104 ? 47.906 -0.666 -70.195 1.00 95.06 104 ARG A CA 1
ATOM 758 C C . ARG A 1 104 ? 47.518 -1.382 -68.901 1.00 95.06 104 ARG A C 1
ATOM 760 O O . ARG A 1 104 ? 46.668 -0.886 -68.159 1.00 95.06 104 ARG A O 1
ATOM 767 N N . LEU A 1 105 ? 48.137 -2.522 -68.591 1.00 95.56 105 LEU A N 1
ATOM 768 C CA . LEU A 1 105 ? 47.914 -3.238 -67.331 1.00 95.56 105 LEU A CA 1
ATOM 769 C C . LEU A 1 105 ? 48.362 -2.401 -66.130 1.00 95.56 105 LEU A C 1
ATOM 771 O O . LEU A 1 105 ? 47.633 -2.310 -65.143 1.00 95.56 105 LEU A O 1
ATOM 775 N N . SER A 1 106 ? 49.505 -1.719 -66.220 1.00 94.94 106 SER A N 1
ATOM 776 C CA . SER A 1 106 ? 49.984 -0.835 -65.154 1.00 94.94 106 SER A CA 1
ATOM 777 C C . SER A 1 106 ? 49.016 0.328 -64.888 1.00 94.94 106 SER A C 1
ATOM 779 O O . SER A 1 106 ? 48.755 0.666 -63.730 1.00 94.94 106 SER A O 1
ATOM 781 N N . GLN A 1 107 ? 48.418 0.902 -65.940 1.00 95.38 107 GLN A N 1
ATOM 782 C CA . GLN A 1 107 ? 47.393 1.940 -65.829 1.00 95.38 107 GLN A CA 1
ATOM 783 C C . GLN A 1 107 ? 46.119 1.392 -65.176 1.00 95.38 107 GLN A C 1
ATOM 785 O O . GLN A 1 107 ? 45.597 2.017 -64.251 1.00 95.38 107 GLN A O 1
ATOM 790 N N . LYS A 1 108 ? 45.665 0.192 -65.567 1.00 96.38 108 LYS A N 1
ATOM 791 C CA . LYS A 1 108 ? 44.531 -0.493 -64.920 1.00 96.38 108 LYS A CA 1
ATOM 792 C C . LYS A 1 108 ? 44.795 -0.768 -63.437 1.00 96.38 108 LYS A C 1
ATOM 794 O O . LYS A 1 108 ? 43.918 -0.523 -62.615 1.00 96.38 108 LYS A O 1
ATOM 799 N N . ILE A 1 109 ? 46.003 -1.203 -63.070 1.00 95.75 109 ILE A N 1
ATOM 800 C CA . ILE A 1 109 ? 46.393 -1.415 -61.665 1.00 95.75 109 ILE A CA 1
ATOM 801 C C . ILE A 1 109 ? 46.354 -0.094 -60.888 1.00 95.75 109 ILE A C 1
ATOM 803 O O . ILE A 1 109 ? 45.839 -0.059 -59.771 1.00 95.75 109 ILE A O 1
ATOM 807 N N . LYS A 1 110 ? 46.857 1.008 -61.461 1.00 96.38 110 LYS A N 1
ATOM 808 C CA . LYS A 1 110 ? 46.786 2.340 -60.834 1.00 96.38 110 LYS A CA 1
ATOM 809 C C . LYS A 1 110 ? 45.337 2.795 -60.632 1.00 96.38 110 LYS A C 1
ATOM 811 O O . LYS A 1 110 ? 44.999 3.232 -59.534 1.00 96.38 110 LYS A O 1
ATOM 816 N N . ALA A 1 111 ? 44.483 2.640 -61.645 1.00 94.88 111 ALA A N 1
ATOM 817 C CA . ALA A 1 111 ? 43.061 2.972 -61.560 1.00 94.88 111 ALA A CA 1
ATOM 818 C C . ALA A 1 111 ? 42.331 2.119 -60.507 1.00 94.88 111 ALA A C 1
ATOM 820 O O . ALA A 1 111 ? 41.590 2.657 -59.690 1.00 94.88 111 ALA A O 1
ATOM 821 N N . ASN A 1 112 ? 42.601 0.811 -60.459 1.00 95.44 112 ASN A N 1
ATOM 822 C CA . ASN A 1 112 ? 42.021 -0.093 -59.465 1.00 95.44 112 ASN A CA 1
ATOM 823 C C . ASN A 1 112 ? 42.483 0.265 -58.039 1.00 95.44 112 ASN A C 1
ATOM 825 O O . ASN A 1 112 ? 41.657 0.400 -57.142 1.00 95.44 112 ASN A O 1
ATOM 829 N N . ARG A 1 113 ? 43.777 0.557 -57.835 1.00 95.06 113 ARG A N 1
ATOM 830 C CA . ARG A 1 113 ? 44.290 1.055 -56.544 1.00 95.06 113 ARG A CA 1
ATOM 831 C C . ARG A 1 113 ? 43.620 2.363 -56.115 1.00 95.06 113 ARG A C 1
ATOM 833 O O . ARG A 1 113 ? 43.329 2.532 -54.934 1.00 95.06 113 ARG A O 1
ATOM 840 N N . ALA A 1 114 ? 43.374 3.287 -57.044 1.00 94.75 114 ALA A N 1
ATOM 841 C CA . ALA A 1 114 ? 42.654 4.525 -56.750 1.00 94.75 114 ALA A CA 1
ATOM 842 C C . ALA A 1 114 ? 41.186 4.255 -56.372 1.00 94.75 114 ALA A C 1
ATOM 844 O O . ALA A 1 114 ? 40.700 4.812 -55.388 1.00 94.75 114 ALA A O 1
ATOM 845 N N . ALA A 1 115 ? 40.509 3.358 -57.095 1.00 94.50 115 ALA A N 1
ATOM 846 C CA . ALA A 1 115 ? 39.151 2.926 -56.774 1.00 94.50 115 ALA A CA 1
ATOM 847 C C . ALA A 1 115 ? 39.072 2.247 -55.395 1.00 94.50 115 ALA A C 1
ATOM 849 O O . ALA A 1 115 ? 38.163 2.549 -54.627 1.00 94.50 115 ALA A O 1
ATOM 850 N N . HIS A 1 116 ? 40.053 1.409 -55.043 1.00 93.38 116 HIS A N 1
ATOM 851 C CA . HIS A 1 116 ? 40.139 0.771 -53.728 1.00 93.38 116 HIS A CA 1
ATOM 852 C C . HIS A 1 116 ? 40.258 1.801 -52.602 1.00 93.38 116 HIS A C 1
ATOM 854 O O . HIS A 1 116 ? 39.480 1.766 -51.655 1.00 93.38 116 HIS A O 1
ATOM 860 N N . ARG A 1 117 ? 41.166 2.778 -52.734 1.00 95.56 117 ARG A N 1
ATOM 861 C CA . ARG A 1 117 ? 41.310 3.863 -51.746 1.00 95.56 117 ARG A CA 1
ATOM 862 C C . ARG A 1 117 ? 40.025 4.674 -51.592 1.00 95.56 117 ARG A C 1
ATOM 864 O O . ARG A 1 117 ? 39.663 5.037 -50.478 1.00 95.56 117 ARG A O 1
ATOM 871 N N . LYS A 1 118 ? 39.329 4.953 -52.701 1.00 96.00 118 LYS A N 1
ATOM 872 C CA . LYS A 1 118 ? 38.033 5.643 -52.668 1.00 96.00 118 LYS A CA 1
ATOM 873 C C . LYS A 1 118 ? 36.982 4.809 -51.924 1.00 96.00 118 LYS A C 1
ATOM 875 O O . LYS A 1 118 ? 36.314 5.333 -51.042 1.00 96.00 118 LYS A O 1
ATOM 880 N N . ALA A 1 119 ? 36.895 3.510 -52.210 1.00 94.19 119 ALA A N 1
ATOM 881 C CA . ALA A 1 119 ? 35.984 2.603 -51.516 1.00 94.19 119 ALA A CA 1
ATOM 882 C C . ALA A 1 119 ? 36.292 2.492 -50.008 1.00 94.19 119 ALA A C 1
ATOM 884 O O . ALA A 1 119 ? 35.369 2.452 -49.198 1.00 94.19 119 ALA A O 1
ATOM 885 N N . GLU A 1 120 ? 37.569 2.493 -49.610 1.00 94.44 120 GLU A N 1
ATOM 886 C CA . GLU A 1 120 ? 37.977 2.526 -48.198 1.00 94.44 120 GLU A CA 1
ATOM 887 C C . GLU A 1 120 ? 37.534 3.818 -47.498 1.00 94.44 120 GLU A C 1
ATOM 889 O O . GLU A 1 120 ? 37.016 3.764 -46.380 1.00 94.44 120 GLU A O 1
ATOM 894 N N . GLN A 1 121 ? 37.685 4.971 -48.158 1.00 95.94 121 GLN A N 1
ATOM 895 C CA . GLN A 1 121 ? 37.217 6.261 -47.640 1.00 95.94 121 GLN A CA 1
ATOM 896 C C . GLN A 1 121 ? 35.690 6.295 -47.490 1.00 95.94 121 GLN A C 1
ATOM 898 O O . GLN A 1 121 ? 35.182 6.703 -46.441 1.00 95.94 121 GLN A O 1
ATOM 903 N N . ASP A 1 122 ? 34.956 5.811 -48.496 1.00 93.75 122 ASP A N 1
ATOM 904 C CA . ASP A 1 122 ? 33.494 5.724 -48.458 1.00 93.75 122 ASP A CA 1
ATOM 905 C C . ASP A 1 122 ? 33.034 4.800 -47.317 1.00 93.75 122 ASP A C 1
ATOM 907 O O . ASP A 1 122 ? 32.141 5.152 -46.541 1.00 93.75 122 ASP A O 1
ATOM 911 N N . LEU A 1 123 ? 33.695 3.654 -47.136 1.00 93.25 123 LEU A N 1
ATOM 912 C CA . LEU A 1 123 ? 33.406 2.711 -46.057 1.00 93.25 123 LEU A CA 1
ATOM 913 C C . LEU A 1 123 ? 33.684 3.309 -44.669 1.00 93.25 123 LEU A C 1
ATOM 915 O O . LEU A 1 123 ? 32.882 3.113 -43.751 1.00 93.25 123 LEU A O 1
ATOM 919 N N . GLU A 1 124 ? 34.772 4.061 -44.498 1.00 94.81 124 GLU A N 1
ATOM 920 C CA . GLU A 1 124 ? 35.058 4.748 -43.233 1.00 94.81 124 GLU A CA 1
ATOM 921 C C . GLU A 1 124 ? 34.015 5.839 -42.935 1.00 94.81 124 GLU A C 1
ATOM 923 O O . GLU A 1 124 ? 33.524 5.944 -41.807 1.00 94.81 124 GLU A O 1
ATOM 928 N N . SER A 1 125 ? 33.563 6.574 -43.957 1.00 94.19 125 SER A N 1
ATOM 929 C CA . SER A 1 125 ? 32.479 7.554 -43.808 1.00 94.19 125 SER A CA 1
ATOM 930 C C . SER A 1 125 ? 31.158 6.897 -43.367 1.00 94.19 125 SER A C 1
ATOM 932 O O . SER A 1 125 ? 30.483 7.385 -42.451 1.00 94.19 125 SER A O 1
ATOM 934 N N . LEU A 1 126 ? 30.820 5.732 -43.935 1.00 94.88 126 LEU A N 1
ATOM 935 C CA . LEU A 1 126 ? 29.636 4.956 -43.563 1.00 94.88 126 LEU A CA 1
ATOM 936 C C . LEU A 1 126 ? 29.740 4.395 -42.140 1.00 94.88 126 LEU A C 1
ATOM 938 O O . LEU A 1 126 ? 28.748 4.421 -41.404 1.00 94.88 126 LEU A O 1
ATOM 942 N N . LYS A 1 127 ? 30.928 3.945 -41.711 1.00 95.50 127 LYS A N 1
ATOM 943 C CA . LYS A 1 127 ? 31.172 3.523 -40.320 1.00 95.50 127 LYS A CA 1
ATOM 944 C C . LYS A 1 127 ? 30.925 4.662 -39.337 1.00 95.50 127 LYS A C 1
ATOM 946 O O . LYS A 1 127 ? 30.281 4.440 -38.311 1.00 95.50 127 LYS A O 1
ATOM 951 N N . GLU A 1 128 ? 31.375 5.878 -39.635 1.00 95.75 128 GLU A N 1
ATOM 952 C CA . GLU A 1 128 ? 31.124 7.038 -38.774 1.00 95.75 128 GLU A CA 1
ATOM 953 C C . GLU A 1 128 ? 29.633 7.392 -38.696 1.00 95.75 128 GLU A C 1
ATOM 955 O O . GLU A 1 128 ? 29.101 7.637 -37.606 1.00 95.75 128 GLU A O 1
ATOM 960 N N . VAL A 1 129 ? 28.909 7.332 -39.819 1.00 95.75 129 VAL A N 1
ATOM 961 C CA . VAL A 1 129 ? 27.444 7.489 -39.825 1.00 95.75 129 VAL A CA 1
ATOM 962 C C . VAL A 1 129 ? 26.772 6.399 -38.981 1.00 95.75 129 VAL A C 1
ATOM 964 O O . VAL A 1 129 ? 25.882 6.702 -38.181 1.00 95.75 129 VAL A O 1
ATOM 967 N N . ALA A 1 130 ? 27.212 5.143 -39.096 1.00 95.19 130 ALA A N 1
ATOM 968 C CA . ALA A 1 130 ? 26.690 4.032 -38.305 1.00 95.19 130 ALA A CA 1
ATOM 969 C C . ALA A 1 130 ? 26.957 4.219 -36.800 1.00 95.19 130 ALA A C 1
ATOM 971 O O . ALA A 1 130 ? 26.040 4.053 -35.991 1.00 95.19 130 ALA A O 1
ATOM 972 N N . LYS A 1 131 ? 28.167 4.647 -36.409 1.00 96.44 131 LYS A N 1
ATOM 973 C CA . LYS A 1 131 ? 28.512 4.978 -35.014 1.00 96.44 131 LYS A CA 1
ATOM 974 C C . LYS A 1 131 ? 27.616 6.095 -34.472 1.00 96.44 131 LYS A C 1
ATOM 976 O O . LYS A 1 131 ? 27.063 5.952 -33.379 1.00 96.44 131 LYS A O 1
ATOM 981 N N . LYS A 1 132 ? 27.412 7.178 -35.233 1.00 96.19 132 LYS A N 1
ATOM 982 C CA . LYS A 1 132 ? 26.518 8.291 -34.852 1.00 96.19 132 LYS A CA 1
ATOM 983 C C . LYS A 1 132 ? 25.076 7.816 -34.663 1.00 96.19 132 LYS A C 1
ATOM 985 O O . LYS A 1 132 ? 24.470 8.098 -33.627 1.00 96.19 132 LYS A O 1
ATOM 990 N N . LYS A 1 133 ? 24.543 7.033 -35.608 1.00 96.00 133 LYS A N 1
ATOM 991 C CA . LYS A 1 133 ? 23.191 6.460 -35.509 1.00 96.00 133 LYS A CA 1
ATOM 992 C C . LYS A 1 133 ? 23.061 5.519 -34.310 1.00 96.00 133 LYS A C 1
ATOM 994 O O . LYS A 1 133 ? 22.105 5.652 -33.549 1.00 96.00 133 LYS A O 1
ATOM 999 N N . SER A 1 134 ? 24.041 4.651 -34.064 1.00 94.69 134 SER A N 1
ATOM 1000 C CA . SER A 1 134 ? 24.063 3.758 -32.897 1.00 94.69 134 SER A CA 1
ATOM 1001 C C . SER A 1 134 ? 24.029 4.532 -31.572 1.00 94.69 134 SER A C 1
ATOM 1003 O O . SER A 1 134 ? 23.188 4.257 -30.714 1.00 94.69 134 SER A O 1
ATOM 1005 N N . ARG A 1 135 ? 24.851 5.584 -31.437 1.00 95.75 135 ARG A N 1
ATOM 1006 C CA . ARG A 1 135 ? 24.829 6.479 -30.266 1.00 95.75 135 ARG A CA 1
ATOM 1007 C C . ARG A 1 135 ? 23.471 7.161 -30.094 1.00 95.75 135 ARG A C 1
ATOM 1009 O O . ARG A 1 135 ? 22.945 7.183 -28.983 1.00 95.75 135 ARG A O 1
ATOM 1016 N N . SER A 1 136 ? 22.876 7.660 -31.180 1.00 95.00 136 SER A N 1
ATOM 1017 C CA . SER A 1 136 ? 21.549 8.291 -31.134 1.00 95.00 136 SER A CA 1
ATOM 1018 C C . SER A 1 136 ? 20.453 7.311 -30.695 1.00 95.00 136 SER A C 1
ATOM 1020 O O . SER A 1 136 ? 19.639 7.644 -29.836 1.00 95.00 136 SER A O 1
ATOM 1022 N N . LEU A 1 137 ? 20.481 6.065 -31.180 1.00 95.06 137 LEU A N 1
ATOM 1023 C CA . LEU A 1 137 ? 19.558 5.012 -30.750 1.00 95.06 137 LEU A CA 1
ATOM 1024 C C . LEU A 1 137 ? 19.760 4.651 -29.275 1.00 95.06 137 LEU A C 1
ATOM 1026 O O . LEU A 1 137 ? 18.780 4.468 -28.551 1.00 95.06 137 LEU A O 1
ATOM 1030 N N . GLY A 1 138 ? 21.012 4.583 -28.814 1.00 95.31 138 GLY A N 1
ATOM 1031 C CA . GLY A 1 138 ? 21.346 4.410 -27.400 1.00 95.31 138 GLY A CA 1
ATOM 1032 C C . GLY A 1 138 ? 20.766 5.530 -26.532 1.00 95.31 138 GLY A C 1
ATOM 1033 O O . GLY A 1 138 ? 20.099 5.252 -25.535 1.00 95.31 138 GLY A O 1
ATOM 1034 N N . ALA A 1 139 ? 20.928 6.788 -26.954 1.00 95.44 139 ALA A N 1
ATOM 1035 C CA . ALA A 1 139 ? 20.372 7.953 -26.268 1.00 95.44 139 ALA A CA 1
ATOM 1036 C C . ALA A 1 139 ? 18.833 7.932 -26.231 1.00 95.44 139 ALA A C 1
ATOM 1038 O O . ALA A 1 139 ? 18.246 8.171 -25.176 1.00 95.44 139 ALA A O 1
ATOM 1039 N N . ILE A 1 140 ? 18.171 7.572 -27.337 1.00 95.12 140 ILE A N 1
ATOM 1040 C CA . ILE A 1 140 ? 16.705 7.437 -27.405 1.00 95.12 140 ILE A CA 1
ATOM 1041 C C . ILE A 1 140 ? 16.212 6.349 -26.442 1.00 95.12 140 ILE A C 1
ATOM 1043 O O . ILE A 1 140 ? 15.266 6.573 -25.681 1.00 95.12 140 ILE A O 1
ATOM 1047 N N . LYS A 1 141 ? 16.861 5.176 -26.425 1.00 95.44 141 LYS A N 1
ATOM 1048 C CA . LYS A 1 141 ? 16.519 4.083 -25.500 1.00 95.44 141 LYS A CA 1
ATOM 1049 C C . LYS A 1 141 ? 16.724 4.499 -24.041 1.00 95.44 141 LYS A C 1
ATOM 1051 O O . LYS A 1 141 ? 15.834 4.280 -23.221 1.00 95.44 141 LYS A O 1
ATOM 1056 N N . ALA A 1 142 ? 17.841 5.155 -23.725 1.00 94.25 142 ALA A N 1
ATOM 1057 C CA . ALA A 1 142 ? 18.119 5.664 -22.384 1.00 94.25 142 ALA A CA 1
ATOM 1058 C C . ALA A 1 142 ? 17.091 6.719 -21.944 1.00 94.25 142 ALA A C 1
ATOM 1060 O O . ALA A 1 142 ? 16.576 6.646 -20.829 1.00 94.25 142 ALA A O 1
ATOM 1061 N N . ALA A 1 143 ? 16.724 7.656 -22.823 1.00 94.44 143 ALA A N 1
ATOM 1062 C CA . ALA A 1 143 ? 15.689 8.652 -22.552 1.00 94.44 143 ALA A CA 1
ATOM 1063 C C . ALA A 1 143 ? 14.318 8.002 -22.303 1.00 94.44 143 ALA A C 1
ATOM 1065 O O . ALA A 1 143 ? 13.610 8.395 -21.375 1.00 94.44 143 ALA A O 1
ATOM 1066 N N . LYS A 1 144 ? 13.957 6.965 -23.073 1.00 95.50 144 LYS A N 1
ATOM 1067 C CA . LYS A 1 144 ? 12.726 6.190 -22.851 1.00 95.50 144 LYS A CA 1
ATOM 1068 C C . LYS A 1 144 ? 12.729 5.503 -21.482 1.00 95.50 144 LYS A C 1
ATOM 1070 O O . LYS A 1 144 ? 11.735 5.596 -20.767 1.00 95.50 144 LYS A O 1
ATOM 1075 N N . MET A 1 145 ? 13.838 4.870 -21.094 1.00 91.38 145 MET A N 1
ATOM 1076 C CA . MET A 1 145 ? 13.976 4.245 -19.773 1.00 91.38 145 MET A CA 1
ATOM 1077 C C . MET A 1 145 ? 13.900 5.274 -18.640 1.00 91.38 145 MET A C 1
ATOM 1079 O O . MET A 1 145 ? 13.181 5.050 -17.670 1.00 91.38 145 MET A O 1
ATOM 1083 N N . ARG A 1 146 ? 14.557 6.434 -18.782 1.00 90.00 146 ARG A N 1
ATOM 1084 C CA . ARG A 1 146 ? 14.476 7.533 -17.802 1.00 90.00 146 ARG A CA 1
ATOM 1085 C C . ARG A 1 146 ? 13.040 8.012 -17.605 1.00 90.00 146 ARG A C 1
ATOM 1087 O O . ARG A 1 146 ? 12.579 8.040 -16.471 1.00 90.00 146 ARG A O 1
ATOM 1094 N N . LYS A 1 147 ? 12.301 8.271 -18.691 1.00 93.38 147 LYS A N 1
ATOM 1095 C CA . LYS A 1 147 ? 10.876 8.650 -18.624 1.00 93.38 147 LYS A CA 1
ATOM 1096 C C . LYS A 1 147 ? 10.027 7.585 -17.924 1.00 93.38 147 LYS A C 1
ATOM 1098 O O . LYS A 1 147 ? 9.166 7.913 -17.115 1.00 93.38 147 LYS A O 1
ATOM 1103 N N . GLN A 1 148 ? 10.264 6.301 -18.201 1.00 90.88 148 GLN A N 1
ATOM 1104 C CA . GLN A 1 148 ? 9.542 5.217 -17.526 1.00 90.88 148 GLN A CA 1
ATOM 1105 C C . GLN A 1 148 ? 9.832 5.168 -16.021 1.00 90.88 148 GLN A C 1
ATOM 1107 O O . GLN A 1 148 ? 8.907 4.976 -15.230 1.00 90.88 148 GLN A O 1
ATOM 1112 N N . MET A 1 149 ? 11.091 5.347 -15.620 1.00 87.94 149 MET A N 1
ATOM 1113 C CA . MET A 1 149 ? 11.482 5.371 -14.209 1.00 87.94 149 MET A CA 1
ATOM 1114 C C . MET A 1 149 ? 10.954 6.616 -13.492 1.00 87.94 149 MET A C 1
ATOM 1116 O O . MET A 1 149 ? 10.467 6.504 -12.372 1.00 87.94 149 MET A O 1
ATOM 1120 N N . GLU A 1 150 ? 10.938 7.769 -14.158 1.00 89.75 150 GLU A N 1
ATOM 1121 C CA . GLU A 1 150 ? 10.349 9.005 -13.639 1.00 89.75 150 GLU A CA 1
ATOM 1122 C C . GLU A 1 150 ? 8.840 8.862 -13.405 1.00 89.75 150 GLU A C 1
ATOM 1124 O O . GLU A 1 150 ? 8.349 9.178 -12.322 1.00 89.75 150 GLU A O 1
ATOM 1129 N N . VAL A 1 151 ? 8.099 8.282 -14.358 1.00 92.19 151 VAL A N 1
ATOM 1130 C CA . VAL A 1 151 ? 6.666 7.986 -14.178 1.00 92.19 151 VAL A CA 1
ATOM 1131 C C . VAL A 1 151 ? 6.441 7.023 -13.009 1.00 92.19 151 VAL A C 1
ATOM 1133 O O . VAL A 1 151 ? 5.516 7.223 -12.220 1.00 92.19 151 VAL A O 1
ATOM 1136 N N . LYS A 1 152 ? 7.279 5.987 -12.859 1.00 89.75 152 LYS A N 1
ATOM 1137 C CA . LYS A 1 152 ? 7.208 5.070 -11.708 1.00 89.75 152 LYS A CA 1
ATOM 1138 C C . LYS A 1 152 ? 7.483 5.797 -10.391 1.00 89.75 152 LYS A C 1
ATOM 1140 O O . LYS A 1 152 ? 6.726 5.607 -9.444 1.00 89.75 152 LYS A O 1
ATOM 1145 N N . ALA A 1 153 ? 8.496 6.660 -10.346 1.00 89.50 153 ALA A N 1
ATOM 1146 C CA . ALA A 1 153 ? 8.827 7.455 -9.168 1.00 89.50 153 ALA A CA 1
ATOM 1147 C C . ALA A 1 153 ? 7.692 8.424 -8.796 1.00 89.50 153 ALA A C 1
ATOM 1149 O O . ALA A 1 153 ? 7.314 8.504 -7.631 1.00 89.50 153 ALA A O 1
ATOM 1150 N N . MET A 1 154 ? 7.087 9.106 -9.774 1.00 88.69 154 MET A N 1
ATOM 1151 C CA . MET A 1 154 ? 5.936 9.991 -9.552 1.00 88.69 154 MET A CA 1
ATOM 1152 C C . MET A 1 154 ? 4.717 9.226 -9.029 1.00 88.69 154 MET A C 1
ATOM 1154 O O . MET A 1 154 ? 4.075 9.654 -8.070 1.00 88.69 154 MET A O 1
ATOM 1158 N N . ARG A 1 155 ? 4.421 8.050 -9.600 1.00 90.00 155 ARG A N 1
ATOM 1159 C CA . ARG A 1 155 ? 3.352 7.175 -9.096 1.00 90.00 155 ARG A CA 1
ATOM 1160 C C . ARG A 1 155 ? 3.625 6.729 -7.663 1.00 90.00 155 ARG A C 1
ATOM 1162 O O . ARG A 1 155 ? 2.723 6.829 -6.836 1.00 90.00 155 ARG A O 1
ATOM 1169 N N . ALA A 1 156 ? 4.851 6.305 -7.359 1.00 89.56 156 ALA A N 1
ATOM 1170 C CA . ALA A 1 156 ? 5.246 5.891 -6.016 1.00 89.56 156 ALA A CA 1
ATOM 1171 C C . ALA A 1 156 ? 5.098 7.036 -4.999 1.00 89.56 156 ALA A C 1
ATOM 1173 O O . ALA A 1 156 ? 4.461 6.838 -3.968 1.00 89.56 156 ALA A O 1
ATOM 1174 N N . LYS A 1 157 ? 5.550 8.256 -5.330 1.00 89.56 157 LYS A N 1
ATOM 1175 C CA . LYS A 1 157 ? 5.341 9.459 -4.501 1.00 89.56 157 LYS A CA 1
ATOM 1176 C C . LYS A 1 157 ? 3.858 9.727 -4.240 1.00 89.56 157 LYS A C 1
ATOM 1178 O O . LYS A 1 157 ? 3.445 9.787 -3.088 1.00 89.56 157 LYS A O 1
ATOM 1183 N N . SER A 1 158 ? 3.040 9.780 -5.295 1.00 91.00 158 SER A N 1
ATOM 1184 C CA . SER A 1 158 ? 1.595 10.024 -5.155 1.00 91.00 158 SER A CA 1
ATOM 1185 C C . SER A 1 158 ? 0.878 8.928 -4.350 1.00 91.00 158 SER A C 1
ATOM 1187 O O . SER A 1 158 ? -0.066 9.200 -3.609 1.00 91.00 158 SER A O 1
ATOM 1189 N N . SER A 1 159 ? 1.326 7.673 -4.466 1.00 89.25 159 SER A N 1
ATOM 1190 C CA . SER A 1 159 ? 0.818 6.555 -3.669 1.00 89.25 159 SER A CA 1
ATOM 1191 C C . SER A 1 159 ? 1.233 6.683 -2.203 1.00 89.25 159 SER A C 1
ATOM 1193 O O . SER A 1 159 ? 0.413 6.441 -1.319 1.00 89.25 159 SER A O 1
ATOM 1195 N N . GLY A 1 160 ? 2.476 7.096 -1.942 1.00 89.06 160 GLY A N 1
ATOM 1196 C CA . GLY A 1 160 ? 2.994 7.357 -0.600 1.00 89.06 160 GLY A CA 1
ATOM 1197 C C . GLY A 1 160 ? 2.238 8.485 0.102 1.00 89.06 160 GLY A C 1
ATOM 1198 O O . GLY A 1 160 ? 1.815 8.316 1.242 1.00 89.06 160 GLY A O 1
ATOM 1199 N N . GLU A 1 161 ? 1.964 9.589 -0.595 1.00 90.94 161 GLU A N 1
ATOM 1200 C CA . GLU A 1 161 ? 1.160 10.706 -0.077 1.00 90.94 161 GLU A CA 1
ATOM 1201 C C . GLU A 1 161 ? -0.269 10.273 0.281 1.00 90.94 161 GLU A C 1
ATOM 1203 O O . GLU A 1 161 ? -0.766 10.586 1.366 1.00 90.94 161 GLU A O 1
ATOM 1208 N N . LYS A 1 162 ? -0.922 9.487 -0.588 1.00 91.56 162 LYS A N 1
ATOM 1209 C CA . LYS A 1 162 ? -2.252 8.915 -0.311 1.00 91.56 162 LYS A CA 1
ATOM 1210 C C . LYS A 1 162 ? -2.228 7.979 0.896 1.00 91.56 162 LYS A C 1
ATOM 1212 O O . LYS A 1 162 ? -3.123 8.050 1.739 1.00 91.56 162 LYS A O 1
ATOM 1217 N N . ALA A 1 163 ? -1.212 7.123 0.999 1.00 89.94 163 ALA A N 1
ATOM 1218 C CA . ALA A 1 163 ? -1.050 6.211 2.127 1.00 89.94 163 ALA A CA 1
ATOM 1219 C C . ALA A 1 163 ? -0.790 6.969 3.440 1.00 89.94 163 ALA A C 1
ATOM 1221 O O . ALA A 1 163 ? -1.392 6.638 4.459 1.00 89.94 163 ALA A O 1
ATOM 1222 N N . PHE A 1 164 ? 0.012 8.035 3.413 1.00 89.81 164 PHE A N 1
ATOM 1223 C CA . PHE A 1 164 ? 0.252 8.904 4.566 1.00 89.81 164 PHE A CA 1
ATOM 1224 C C . PHE A 1 164 ? -1.015 9.647 5.012 1.00 89.81 164 PHE A C 1
ATOM 1226 O O . PHE A 1 164 ? -1.331 9.690 6.203 1.00 89.81 164 PHE A O 1
ATOM 1233 N N . ALA A 1 165 ? -1.790 10.194 4.070 1.00 92.94 165 ALA A N 1
ATOM 1234 C CA . ALA A 1 165 ? -3.076 10.815 4.378 1.00 92.94 165 ALA A CA 1
ATOM 1235 C C . ALA A 1 165 ? -4.057 9.801 4.998 1.00 92.94 165 ALA A C 1
ATOM 1237 O O . ALA A 1 165 ? -4.717 10.103 5.999 1.00 92.94 165 ALA A O 1
ATOM 1238 N N . ALA A 1 166 ? -4.102 8.577 4.459 1.00 90.44 166 ALA A N 1
ATOM 1239 C CA . ALA A 1 166 ? -4.892 7.483 5.013 1.00 90.44 166 ALA A CA 1
ATOM 1240 C C . ALA A 1 166 ? -4.430 7.112 6.433 1.00 90.44 166 ALA A C 1
ATOM 1242 O O . ALA A 1 166 ? -5.266 7.057 7.336 1.00 90.44 166 ALA A O 1
ATOM 1243 N N . GLU A 1 167 ? -3.123 6.956 6.664 1.00 91.62 167 GLU A N 1
ATOM 1244 C CA . GLU A 1 167 ? -2.528 6.688 7.980 1.00 91.62 167 GLU A CA 1
ATOM 1245 C C . GLU A 1 167 ? -2.902 7.780 8.992 1.00 91.62 167 GLU A C 1
ATOM 1247 O O . GLU A 1 167 ? -3.396 7.481 10.081 1.00 91.62 167 GLU A O 1
ATOM 1252 N N . LYS A 1 168 ? -2.741 9.056 8.622 1.00 93.44 168 LYS A N 1
ATOM 1253 C CA . LYS A 1 168 ? -3.079 10.202 9.477 1.00 93.44 168 L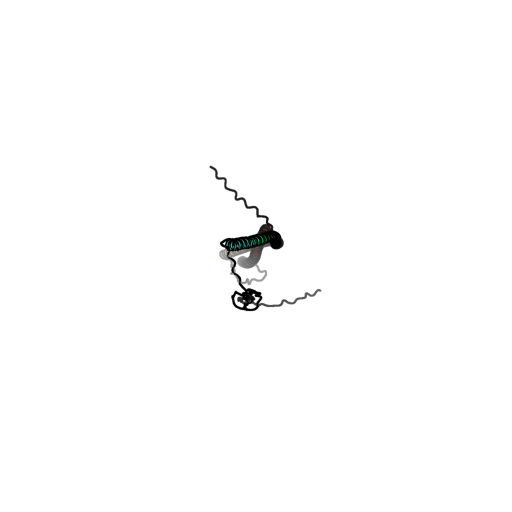YS A CA 1
ATOM 1254 C C . LYS A 1 168 ? -4.566 10.213 9.837 1.00 93.44 168 LYS A C 1
ATOM 1256 O O . LYS A 1 168 ? -4.919 10.418 11.001 1.00 93.44 168 LYS A O 1
ATOM 1261 N N . SER A 1 169 ? -5.438 9.958 8.861 1.00 92.25 169 SER A N 1
ATOM 1262 C CA . SER A 1 169 ? -6.885 9.881 9.088 1.00 92.25 169 SER A CA 1
ATOM 1263 C C . SER A 1 169 ? -7.268 8.699 9.990 1.00 92.25 169 SER A C 1
ATOM 1265 O O . SER A 1 169 ? -8.074 8.863 10.908 1.00 92.25 169 SER A O 1
ATOM 1267 N N . ALA A 1 170 ? -6.642 7.533 9.798 1.00 91.75 170 ALA A N 1
ATOM 1268 C CA . ALA A 1 170 ? -6.859 6.343 10.612 1.00 91.75 170 ALA A CA 1
ATOM 1269 C C . ALA A 1 170 ? -6.370 6.557 12.048 1.00 91.75 170 ALA A C 1
ATOM 1271 O O . ALA A 1 170 ? -7.079 6.209 12.989 1.00 91.75 170 ALA A O 1
ATOM 1272 N N . ARG A 1 171 ? -5.217 7.212 12.233 1.00 92.31 171 ARG A N 1
ATOM 1273 C CA . ARG A 1 171 ? -4.686 7.573 13.554 1.00 92.31 171 ARG A CA 1
ATOM 1274 C C . ARG A 1 171 ? -5.632 8.507 14.309 1.00 92.31 171 ARG A C 1
ATOM 1276 O O . ARG A 1 171 ? -5.898 8.261 15.481 1.00 92.31 171 ARG A O 1
ATOM 1283 N N . LYS A 1 172 ? -6.183 9.529 13.639 1.00 93.44 172 LYS A N 1
ATOM 1284 C CA . LYS A 1 172 ? -7.175 10.441 14.238 1.00 93.44 172 LYS A CA 1
ATOM 1285 C C . LYS A 1 172 ? -8.465 9.710 14.624 1.00 93.44 172 LYS A C 1
ATOM 1287 O O . LYS A 1 172 ? -8.993 9.927 15.709 1.00 93.44 172 LYS A O 1
ATOM 1292 N N . ARG A 1 173 ? -8.965 8.815 13.766 1.00 91.81 173 ARG A N 1
ATOM 1293 C CA . ARG A 1 173 ? -10.142 7.989 14.088 1.00 91.81 173 ARG A CA 1
ATOM 1294 C C . ARG A 1 173 ? -9.866 7.046 15.256 1.00 91.81 173 ARG A C 1
ATOM 1296 O O . ARG A 1 173 ? -10.720 6.891 16.118 1.00 91.81 173 ARG A O 1
ATOM 1303 N N . MET A 1 174 ? -8.675 6.451 15.314 1.00 93.19 174 MET A N 1
ATOM 1304 C CA . MET A 1 174 ? -8.291 5.565 16.411 1.00 93.19 174 MET A CA 1
ATOM 1305 C C . MET A 1 174 ? -8.209 6.320 17.741 1.00 93.19 174 MET A C 1
ATOM 1307 O O . MET A 1 174 ? -8.706 5.805 18.735 1.00 93.19 174 MET A O 1
ATOM 1311 N N . SER A 1 175 ? -7.653 7.538 17.774 1.00 91.88 175 SER A N 1
ATOM 1312 C CA . SER A 1 175 ? -7.617 8.329 19.012 1.00 91.88 175 SER A CA 1
ATOM 1313 C C . SER A 1 175 ? -9.028 8.667 19.500 1.00 91.88 175 SER A C 1
ATOM 1315 O O . SER A 1 175 ? -9.348 8.389 20.649 1.00 91.88 175 SER A O 1
ATOM 1317 N N . GLN A 1 176 ? -9.904 9.138 18.605 1.00 91.69 176 GLN A N 1
ATOM 1318 C CA . GLN A 1 176 ? -11.311 9.411 18.930 1.00 91.69 176 GLN A CA 1
ATOM 1319 C C . GLN A 1 176 ? -12.045 8.158 19.433 1.00 91.69 176 GLN A C 1
ATOM 1321 O O . GLN A 1 176 ? -12.802 8.217 20.401 1.00 91.69 176 GLN A O 1
ATOM 1326 N N . MET A 1 177 ? -11.801 7.007 18.801 1.00 92.06 177 MET A N 1
ATOM 1327 C CA . MET A 1 177 ? -12.379 5.735 19.231 1.00 92.06 177 MET A CA 1
ATOM 1328 C C . MET A 1 177 ? -11.832 5.276 20.577 1.00 92.06 177 MET A C 1
ATOM 1330 O O . MET A 1 177 ? -12.606 4.773 21.381 1.00 92.06 177 MET A O 1
ATOM 1334 N N . ARG A 1 178 ? -10.538 5.472 20.856 1.00 92.19 178 ARG A N 1
ATOM 1335 C CA . ARG A 1 178 ? -9.926 5.141 22.149 1.00 92.19 178 ARG A CA 1
ATOM 1336 C C . ARG A 1 178 ? -10.586 5.918 23.283 1.00 92.19 178 ARG A C 1
ATOM 1338 O O . ARG A 1 178 ? -10.950 5.318 24.291 1.00 92.19 178 ARG A O 1
ATOM 1345 N N . ASP A 1 179 ? -10.794 7.216 23.090 1.00 91.38 179 ASP A N 1
ATOM 1346 C CA . ASP A 1 179 ? -11.429 8.075 24.091 1.00 91.38 179 ASP A CA 1
ATOM 1347 C C . ASP A 1 179 ? -12.903 7.669 24.292 1.00 91.38 179 ASP A C 1
ATOM 1349 O O . ASP A 1 179 ? -13.374 7.493 25.417 1.00 91.38 179 ASP A O 1
ATOM 1353 N N . GLY A 1 180 ? -13.618 7.386 23.196 1.00 91.75 180 GLY A N 1
ATOM 1354 C CA . GLY A 1 180 ? -14.995 6.886 23.241 1.00 91.75 180 GLY A CA 1
ATOM 1355 C C . GLY A 1 180 ? -15.149 5.468 23.809 1.00 91.75 180 GLY A C 1
ATOM 1356 O O . GLY A 1 180 ? -16.252 5.104 24.226 1.00 91.75 180 GLY A O 1
ATOM 1357 N N . LEU A 1 181 ? -14.084 4.666 23.803 1.00 93.12 181 LEU A N 1
ATOM 1358 C CA . LEU A 1 181 ? -14.025 3.319 24.368 1.00 93.12 181 LEU A CA 1
ATOM 1359 C C . LEU A 1 181 ? -13.731 3.388 25.869 1.00 93.12 181 LEU A C 1
ATOM 1361 O O . LEU A 1 181 ? -14.403 2.706 26.637 1.00 93.12 181 LEU A O 1
ATOM 1365 N N . ALA A 1 182 ? -12.830 4.275 26.304 1.00 92.38 182 ALA A N 1
ATOM 1366 C CA . ALA A 1 182 ? -12.605 4.554 27.723 1.00 92.38 182 ALA A CA 1
ATOM 1367 C C . ALA A 1 182 ? -13.912 4.961 28.428 1.00 92.38 182 ALA A C 1
ATOM 1369 O O . ALA A 1 182 ? -14.267 4.369 29.443 1.00 92.38 182 ALA A O 1
ATOM 1370 N N . ALA A 1 183 ? -14.686 5.870 27.825 1.00 93.19 183 ALA A N 1
ATOM 1371 C CA . ALA A 1 183 ? -15.982 6.299 28.360 1.00 93.19 183 ALA A CA 1
ATOM 1372 C C . ALA A 1 183 ? -17.059 5.196 28.384 1.00 93.19 183 ALA A C 1
ATOM 1374 O O . ALA A 1 183 ? -18.015 5.277 29.149 1.00 93.19 183 ALA A O 1
ATOM 1375 N N . VAL A 1 184 ? -16.961 4.181 27.519 1.00 93.94 184 VAL A N 1
ATOM 1376 C CA . VAL A 1 184 ? -17.886 3.035 27.545 1.00 93.94 184 VAL A CA 1
ATOM 1377 C C . VAL A 1 184 ? -17.434 1.993 28.562 1.00 93.94 184 VAL A C 1
ATOM 1379 O O . VAL A 1 184 ? -18.278 1.433 29.252 1.00 93.94 184 VAL A O 1
ATOM 1382 N N . ARG A 1 185 ? -16.123 1.779 28.716 1.00 93.19 185 ARG A N 1
ATOM 1383 C CA . ARG A 1 185 ? -15.571 0.896 29.751 1.00 93.19 185 ARG A CA 1
ATOM 1384 C C . ARG A 1 185 ? -15.911 1.378 31.155 1.00 93.19 185 ARG A C 1
ATOM 1386 O O . ARG A 1 185 ? -16.277 0.550 31.979 1.00 93.19 185 ARG A O 1
ATOM 1393 N N . THR A 1 186 ? -15.856 2.685 31.416 1.00 94.12 186 THR A N 1
ATOM 1394 C CA . THR A 1 186 ? -16.287 3.232 32.713 1.00 94.12 186 THR A CA 1
ATOM 1395 C C . THR A 1 186 ? -17.765 2.945 32.969 1.00 94.12 186 THR A C 1
ATOM 1397 O O . THR A 1 186 ? -18.094 2.373 33.998 1.00 94.12 186 THR A O 1
ATOM 1400 N N . LYS A 1 187 ? -18.648 3.193 31.991 1.00 94.19 187 LYS A N 1
ATOM 1401 C CA . LYS A 1 187 ? -20.083 2.864 32.107 1.00 94.19 187 LYS A CA 1
ATOM 1402 C C . LYS A 1 187 ? -20.345 1.370 32.304 1.00 94.19 187 LYS A C 1
ATOM 1404 O O . LYS A 1 187 ? -21.251 1.005 33.048 1.00 94.19 187 LYS A O 1
ATOM 1409 N N . ALA A 1 188 ? -19.584 0.506 31.634 1.00 94.44 188 ALA A N 1
ATOM 1410 C CA . ALA A 1 188 ? -19.689 -0.938 31.809 1.00 94.44 188 ALA A CA 1
ATOM 1411 C C . ALA A 1 188 ? -19.249 -1.366 33.219 1.00 94.44 188 ALA A C 1
ATOM 1413 O O . ALA A 1 188 ? -19.944 -2.163 33.843 1.00 94.44 188 ALA A O 1
ATOM 1414 N N . ALA A 1 189 ? -18.166 -0.784 33.748 1.00 94.56 189 ALA A N 1
ATOM 1415 C CA . ALA A 1 189 ? -17.712 -1.012 35.120 1.00 94.56 189 ALA A CA 1
ATOM 1416 C C . ALA A 1 189 ? -18.724 -0.492 36.158 1.00 94.56 189 ALA A C 1
ATOM 1418 O O . ALA A 1 189 ? -19.018 -1.181 37.136 1.00 94.56 189 ALA A O 1
ATOM 1419 N N . ASP A 1 190 ? -19.327 0.677 35.920 1.00 95.31 190 ASP A N 1
ATOM 1420 C CA . ASP A 1 190 ? -20.388 1.224 36.771 1.00 95.31 190 ASP A CA 1
ATOM 1421 C C . ASP A 1 190 ? -21.614 0.300 36.781 1.00 95.31 190 ASP A C 1
ATOM 1423 O O . ASP A 1 190 ? -22.140 -0.021 37.850 1.00 95.31 190 ASP A O 1
ATOM 1427 N N . ALA A 1 191 ? -22.034 -0.193 35.611 1.00 95.12 191 ALA A N 1
ATOM 1428 C CA . ALA A 1 191 ? -23.134 -1.146 35.482 1.00 95.12 191 ALA A CA 1
ATOM 1429 C C . ALA A 1 191 ? -22.817 -2.496 36.146 1.00 95.12 191 ALA A C 1
ATOM 1431 O O . ALA A 1 191 ? -23.675 -3.065 36.820 1.00 95.12 191 ALA A O 1
ATOM 1432 N N . GLU A 1 192 ? -21.581 -2.984 36.030 1.00 95.44 192 GLU A N 1
ATOM 1433 C CA . GLU A 1 192 ? -21.122 -4.191 36.721 1.00 95.44 192 GLU A CA 1
ATOM 1434 C C . GLU A 1 192 ? -21.149 -4.002 38.246 1.00 95.44 192 GLU A C 1
ATOM 1436 O O . GLU A 1 192 ? -21.613 -4.876 38.980 1.00 95.44 192 GLU A O 1
ATOM 1441 N N . SER A 1 193 ? -20.719 -2.837 38.742 1.00 95.81 193 SER A N 1
ATOM 1442 C CA . SER A 1 193 ? -20.794 -2.503 40.168 1.00 95.81 193 SER A CA 1
ATOM 1443 C C . SER A 1 193 ? -22.244 -2.438 40.665 1.00 95.81 193 SER A C 1
ATOM 1445 O O . SER A 1 193 ? -22.539 -2.870 41.781 1.00 95.81 193 SER A O 1
ATOM 1447 N N . ALA A 1 194 ? -23.167 -1.920 39.846 1.00 95.56 194 ALA A N 1
ATOM 1448 C CA . ALA A 1 194 ? -24.592 -1.864 40.154 1.00 95.56 194 ALA A CA 1
ATOM 1449 C C . ALA A 1 194 ? -25.208 -3.268 40.186 1.00 95.56 194 ALA A C 1
ATOM 1451 O O . ALA A 1 194 ? -25.942 -3.585 41.120 1.00 95.56 194 ALA A O 1
ATOM 1452 N N . TYR A 1 195 ? -24.842 -4.131 39.235 1.00 96.00 195 TYR A N 1
ATOM 1453 C CA . TYR A 1 195 ? -25.229 -5.540 39.236 1.00 96.00 195 TYR A CA 1
ATOM 1454 C C . TYR 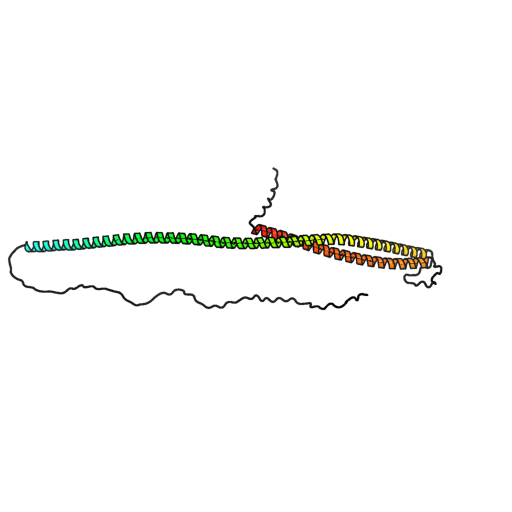A 1 195 ? -24.719 -6.266 40.487 1.00 96.00 195 TYR A C 1
ATOM 1456 O O . TYR A 1 195 ? -25.510 -6.892 41.187 1.00 96.00 195 TYR A O 1
ATOM 1464 N N . LYS A 1 196 ? -23.439 -6.108 40.852 1.00 96.94 196 LYS A N 1
ATOM 1465 C CA . LYS A 1 196 ? -22.873 -6.705 42.078 1.00 96.94 196 LYS A CA 1
ATOM 1466 C C . LYS A 1 196 ? -23.562 -6.201 43.350 1.00 96.94 196 LYS A C 1
ATOM 1468 O O . LYS A 1 196 ? -23.764 -6.981 44.277 1.00 96.94 196 LYS A O 1
ATOM 1473 N N . ARG A 1 197 ? -23.934 -4.917 43.413 1.00 96.19 197 ARG A N 1
ATOM 1474 C CA . ARG A 1 197 ? -24.709 -4.357 44.536 1.00 96.19 197 ARG A CA 1
ATOM 1475 C C . ARG A 1 197 ? -26.119 -4.943 44.605 1.00 96.19 197 ARG A C 1
ATOM 1477 O O . ARG A 1 197 ? -26.541 -5.347 45.682 1.00 96.19 197 ARG A O 1
ATOM 1484 N N . ALA A 1 198 ? -26.815 -5.039 43.473 1.00 95.56 198 ALA A N 1
ATOM 1485 C CA . ALA A 1 198 ? -28.147 -5.639 43.405 1.00 95.56 198 ALA A CA 1
ATOM 1486 C C . ALA A 1 198 ? -28.127 -7.139 43.749 1.00 95.56 198 ALA A C 1
ATOM 1488 O O . ALA A 1 198 ? -29.006 -7.611 44.462 1.00 95.56 198 ALA A O 1
ATOM 1489 N N . GLN A 1 199 ? -27.091 -7.865 43.314 1.00 96.19 199 GLN A N 1
ATOM 1490 C CA . GLN A 1 199 ? -26.860 -9.264 43.673 1.00 96.19 199 GLN A CA 1
ATOM 1491 C C . GLN A 1 199 ? -26.723 -9.433 45.190 1.00 96.19 199 GLN A C 1
ATOM 1493 O O . GLN A 1 199 ? -27.452 -10.222 45.783 1.00 96.19 199 GLN A O 1
ATOM 1498 N N . LYS A 1 200 ? -25.859 -8.634 45.831 1.00 96.94 200 LYS A N 1
ATOM 1499 C CA . LYS A 1 200 ? -25.691 -8.654 47.292 1.00 96.94 200 LYS A CA 1
ATOM 1500 C C . LYS A 1 200 ? -26.991 -8.325 48.027 1.00 96.94 200 LYS A C 1
ATOM 1502 O O . LYS A 1 200 ? -27.348 -9.039 48.956 1.00 96.94 200 LYS A O 1
ATOM 1507 N N . ALA A 1 201 ? -27.723 -7.300 47.583 1.00 95.06 201 ALA A N 1
ATOM 1508 C CA . ALA A 1 201 ? -29.006 -6.926 48.180 1.00 95.06 201 ALA A CA 1
ATOM 1509 C C . ALA A 1 201 ? -30.054 -8.049 48.063 1.00 95.06 201 ALA A C 1
ATOM 1511 O O . ALA A 1 201 ? -30.808 -8.294 49.002 1.00 95.06 201 ALA A O 1
ATOM 1512 N N . PHE A 1 202 ? -30.083 -8.765 46.935 1.00 95.31 202 PHE A N 1
ATOM 1513 C CA . PHE A 1 202 ? -30.944 -9.934 46.761 1.00 95.31 202 PHE A CA 1
ATOM 1514 C C . PHE A 1 202 ? -30.539 -11.091 47.683 1.00 95.31 202 PHE A C 1
ATOM 1516 O O . PHE A 1 202 ? -31.404 -11.689 48.324 1.00 95.31 202 PHE A O 1
ATOM 1523 N N . ASP A 1 203 ? -29.242 -11.374 47.808 1.00 95.25 203 ASP A N 1
ATOM 1524 C CA . ASP A 1 203 ? -28.735 -12.426 48.694 1.00 95.25 203 ASP A CA 1
ATOM 1525 C C . ASP A 1 203 ? -29.011 -12.108 50.176 1.00 95.25 203 ASP A C 1
ATOM 1527 O O . ASP A 1 203 ? -29.388 -12.993 50.946 1.00 95.25 203 ASP A O 1
ATOM 1531 N N . GLU A 1 204 ? -28.881 -10.843 50.582 1.00 94.81 204 GLU A N 1
ATOM 1532 C CA . GLU A 1 204 ? -29.243 -10.363 51.921 1.00 94.81 204 GLU A CA 1
ATOM 1533 C C . GLU A 1 204 ? -30.751 -10.469 52.178 1.00 94.81 204 GLU A C 1
ATOM 1535 O O . GLU A 1 204 ? -31.154 -11.003 53.212 1.00 94.81 204 GLU A O 1
ATOM 1540 N N . ALA A 1 205 ? -31.596 -10.041 51.233 1.00 92.31 205 ALA A N 1
ATOM 1541 C CA . ALA A 1 205 ? -33.049 -10.178 51.346 1.00 92.31 205 ALA A CA 1
ATOM 1542 C C . ALA A 1 205 ? -33.478 -11.654 51.427 1.00 92.31 205 ALA A C 1
ATOM 1544 O O . ALA A 1 205 ? -34.350 -12.015 52.219 1.00 92.31 205 ALA A O 1
ATOM 1545 N N . LYS A 1 206 ? -32.814 -12.535 50.667 1.00 93.69 206 LYS A N 1
ATOM 1546 C CA . LYS A 1 206 ? -33.029 -13.986 50.724 1.00 93.69 206 LYS A CA 1
ATOM 1547 C C . LYS A 1 206 ? -32.651 -14.561 52.093 1.00 93.69 206 LYS A C 1
ATOM 1549 O O . LYS A 1 206 ? -33.409 -15.364 52.634 1.00 93.69 206 LYS A O 1
ATOM 1554 N N . LYS A 1 207 ? -31.525 -14.131 52.675 1.00 94.75 207 LYS A N 1
ATOM 1555 C CA . LYS A 1 207 ? -31.109 -14.524 54.034 1.00 94.75 207 LYS A CA 1
ATOM 1556 C C . LYS A 1 207 ? -32.097 -14.043 55.098 1.00 94.75 207 LYS A C 1
ATOM 1558 O O . LYS A 1 207 ? -32.472 -14.842 55.950 1.00 94.75 207 LYS A O 1
ATOM 1563 N N . LYS A 1 208 ? -32.562 -12.791 55.024 1.00 92.25 208 LYS A N 1
ATOM 1564 C CA . LYS A 1 208 ? -33.576 -12.247 55.948 1.00 92.25 208 LYS A CA 1
ATOM 1565 C C . LYS A 1 208 ? -34.881 -13.043 55.895 1.00 92.25 208 LYS A C 1
ATOM 1567 O O . LYS A 1 208 ? -35.384 -13.447 56.935 1.00 92.25 208 LYS A O 1
ATOM 1572 N N . CYS A 1 209 ? -35.376 -13.354 54.694 1.00 89.25 209 CYS A N 1
ATOM 1573 C CA . CYS A 1 209 ? -36.557 -14.209 54.525 1.00 89.25 209 CYS A CA 1
ATOM 1574 C C . CYS A 1 209 ? -36.371 -15.588 55.179 1.00 89.25 209 CYS A C 1
ATOM 1576 O O . CYS A 1 209 ? -37.280 -16.089 55.830 1.00 89.25 209 CYS A O 1
ATOM 1578 N N . ALA A 1 210 ? -35.194 -16.203 55.019 1.00 91.31 210 ALA A N 1
ATOM 1579 C CA . ALA A 1 210 ? -34.900 -17.498 55.630 1.00 91.31 210 ALA A CA 1
ATOM 1580 C C . ALA A 1 210 ? -34.837 -17.423 57.167 1.00 91.31 210 ALA A C 1
ATOM 1582 O O . ALA A 1 210 ? -35.325 -18.328 57.837 1.00 91.31 210 ALA A O 1
ATOM 1583 N N . GLN A 1 211 ? -34.274 -16.344 57.724 1.00 91.75 211 GLN A N 1
ATOM 1584 C CA . GLN A 1 211 ? -34.210 -16.120 59.172 1.00 91.75 211 GLN A CA 1
ATOM 1585 C C . GLN A 1 211 ? -35.599 -15.928 59.790 1.00 91.75 211 GLN A C 1
ATOM 1587 O O . GLN A 1 211 ? -35.894 -16.568 60.793 1.00 91.75 211 GLN A O 1
ATOM 1592 N N . LEU A 1 212 ? -36.462 -15.114 59.176 1.00 90.81 212 LEU A N 1
ATOM 1593 C CA . LEU A 1 212 ? -37.827 -14.887 59.670 1.00 90.81 212 LEU A CA 1
ATOM 1594 C C . LEU A 1 212 ? -38.679 -16.161 59.590 1.00 90.81 212 LEU A C 1
ATOM 1596 O O . LEU A 1 212 ? -39.361 -16.508 60.551 1.00 90.81 212 LEU A O 1
ATOM 1600 N N . LYS A 1 213 ? -38.539 -16.936 58.505 1.00 88.38 213 LYS A N 1
ATOM 1601 C 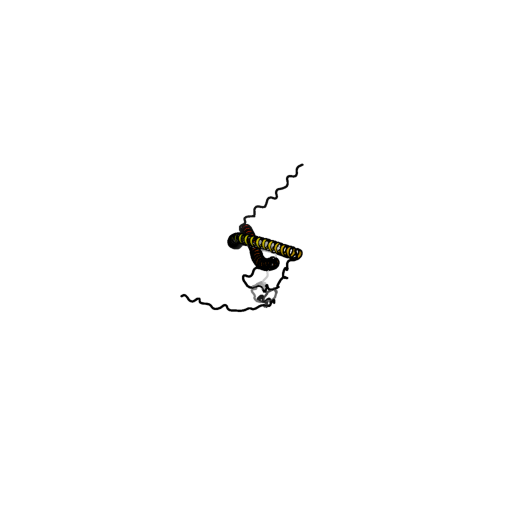CA . LYS A 1 213 ? -39.186 -18.251 58.381 1.00 88.38 213 LYS A CA 1
ATOM 1602 C C . LYS A 1 213 ? -38.724 -19.224 59.475 1.00 88.38 213 LYS A C 1
ATOM 1604 O O . LYS A 1 213 ? -39.530 -19.986 59.996 1.00 88.38 213 LYS A O 1
ATOM 1609 N N . ALA A 1 214 ? -37.444 -19.187 59.855 1.00 90.38 214 ALA A N 1
ATOM 1610 C CA . ALA A 1 214 ? -36.911 -20.000 60.954 1.00 90.38 214 ALA A CA 1
ATOM 1611 C C . ALA A 1 214 ? -37.380 -19.531 62.346 1.00 90.38 214 ALA A C 1
ATOM 1613 O O . ALA A 1 214 ? -37.470 -20.345 63.259 1.00 90.38 214 ALA A O 1
ATOM 1614 N N . GLN A 1 215 ? -37.696 -18.243 62.508 1.00 89.00 215 GLN A N 1
ATOM 1615 C CA . GLN A 1 215 ? -38.270 -17.674 63.736 1.00 89.00 215 GLN A CA 1
ATOM 1616 C C . GLN A 1 215 ? -39.779 -17.944 63.882 1.00 89.00 215 GLN A C 1
ATOM 1618 O O . GLN A 1 215 ? -40.362 -17.579 64.899 1.00 89.00 215 GLN A O 1
ATOM 1623 N N . GLY A 1 216 ? -40.402 -18.608 62.902 1.00 84.44 216 GLY A N 1
ATOM 1624 C CA . GLY A 1 216 ? -41.824 -18.954 62.919 1.00 84.44 216 GLY A CA 1
ATOM 1625 C C . GLY A 1 216 ? -42.745 -17.874 62.349 1.00 84.44 216 GLY A C 1
ATOM 1626 O O . GLY A 1 216 ? -43.961 -18.011 62.459 1.00 84.44 216 GLY A O 1
ATOM 1627 N N . GLU A 1 217 ? -42.203 -16.818 61.734 1.00 81.06 217 GLU A N 1
ATOM 1628 C CA . GLU A 1 217 ? -43.018 -15.859 60.987 1.00 81.06 217 GLU A CA 1
ATOM 1629 C C . GLU A 1 217 ? -43.437 -16.417 59.622 1.00 81.06 217 GLU A C 1
ATOM 1631 O O . GLU A 1 217 ? -42.672 -17.106 58.939 1.00 81.06 217 GLU A O 1
ATOM 1636 N N . ASP A 1 218 ? -44.648 -16.056 59.198 1.00 79.94 218 ASP A N 1
ATOM 1637 C CA . ASP A 1 218 ? -45.168 -16.398 57.879 1.00 79.94 218 ASP A CA 1
ATOM 1638 C C . ASP A 1 218 ? -44.501 -15.530 56.794 1.00 79.94 218 ASP A C 1
ATOM 1640 O O . ASP A 1 218 ? -44.661 -14.305 56.748 1.00 79.94 218 ASP A O 1
ATOM 1644 N N . VAL A 1 219 ? -43.698 -16.170 55.939 1.00 82.19 219 VAL A N 1
ATOM 1645 C CA . VAL A 1 219 ? -42.972 -15.533 54.831 1.00 82.19 219 VAL A CA 1
ATOM 1646 C C . VAL A 1 219 ? -43.529 -16.082 53.518 1.00 82.19 219 VAL A C 1
ATOM 1648 O O . VAL A 1 219 ? -43.166 -17.205 53.148 1.00 82.19 219 VAL A O 1
ATOM 1651 N N . PRO A 1 220 ? -44.332 -15.289 52.783 1.00 81.94 220 PRO A N 1
ATOM 1652 C CA . PRO A 1 220 ? -44.925 -15.720 51.523 1.00 81.94 220 PRO A CA 1
ATOM 1653 C C . PRO A 1 220 ? -43.883 -16.194 50.505 1.00 81.94 220 PRO A C 1
ATOM 1655 O O . PRO A 1 220 ? -42.782 -15.620 50.380 1.00 81.94 220 PRO A O 1
ATOM 1658 N N . GLU A 1 221 ? -44.236 -17.227 49.746 1.00 77.38 221 GLU A N 1
ATOM 1659 C CA . GLU A 1 221 ? -43.394 -17.751 48.675 1.00 77.38 221 GLU A CA 1
ATOM 1660 C C . GLU A 1 221 ? -43.290 -16.768 47.496 1.00 77.38 221 GLU A C 1
ATOM 1662 O O . GLU A 1 221 ? -44.012 -15.778 47.373 1.00 77.38 221 GLU A O 1
ATOM 1667 N N . ASP A 1 222 ? -42.279 -16.975 46.650 1.00 69.81 222 ASP A N 1
ATOM 1668 C CA . ASP A 1 222 ? -41.895 -16.033 45.595 1.00 69.81 222 ASP A CA 1
ATOM 1669 C C . ASP A 1 222 ? -42.997 -15.956 44.517 1.00 69.81 222 ASP A C 1
ATOM 1671 O O . ASP A 1 222 ? -43.070 -16.806 43.636 1.00 69.81 222 ASP A O 1
ATOM 1675 N N . GLY A 1 223 ? -43.847 -14.923 44.580 1.00 68.12 223 GLY A N 1
ATOM 1676 C CA . GLY A 1 223 ? -44.960 -14.709 43.643 1.00 68.12 223 GLY A CA 1
ATOM 1677 C C . GLY A 1 223 ? -46.354 -14.710 44.277 1.00 68.12 223 GLY A C 1
ATOM 1678 O O . GLY A 1 223 ? -47.322 -14.382 43.585 1.00 68.12 223 GLY A O 1
ATOM 1679 N N . GLU A 1 224 ? -46.473 -15.006 45.573 1.00 73.00 224 GLU A N 1
ATOM 1680 C CA . GLU A 1 224 ? -47.737 -14.858 46.297 1.00 73.00 224 GLU A CA 1
ATOM 1681 C C . GLU A 1 224 ? -48.112 -13.377 46.436 1.00 73.00 224 GLU A C 1
ATOM 1683 O O . GLU A 1 224 ? -47.313 -12.526 46.841 1.00 73.00 224 GLU A O 1
ATOM 1688 N N . LYS A 1 225 ? -49.346 -13.043 46.037 1.00 69.06 225 LYS A N 1
ATOM 1689 C CA . LYS A 1 225 ? -49.860 -11.676 46.131 1.00 69.06 225 LYS A CA 1
ATOM 1690 C C . LYS A 1 225 ? -50.249 -11.390 47.573 1.00 69.06 225 LYS A C 1
ATOM 1692 O O . LYS A 1 225 ? -51.084 -12.087 48.133 1.00 69.06 225 LYS A O 1
ATOM 1697 N N . ASP A 1 226 ? -49.702 -10.314 48.128 1.00 71.19 226 ASP A N 1
ATOM 1698 C CA . ASP A 1 226 ? -50.199 -9.775 49.390 1.00 71.19 226 ASP A CA 1
ATOM 1699 C C . ASP A 1 226 ? -51.646 -9.295 49.205 1.00 71.19 226 ASP A C 1
ATOM 1701 O O . ASP A 1 226 ? -51.900 -8.371 48.428 1.00 71.19 226 ASP A O 1
ATOM 1705 N N . LEU A 1 227 ? -52.575 -9.947 49.905 1.00 73.31 227 LEU A N 1
ATOM 1706 C CA . LEU A 1 227 ? -54.002 -9.618 49.919 1.00 73.31 227 LEU A CA 1
ATOM 1707 C C . LEU A 1 227 ? -54.351 -8.554 50.977 1.00 73.31 227 LEU A C 1
ATOM 1709 O O . LEU A 1 227 ? -55.511 -8.164 51.094 1.00 73.31 227 LEU A O 1
ATOM 1713 N N . SER A 1 228 ? -53.368 -8.067 51.741 1.00 76.81 228 SER A N 1
ATOM 1714 C CA . SER A 1 228 ? -53.572 -7.037 52.762 1.00 76.81 228 SER A CA 1
ATOM 1715 C C . SER A 1 228 ? -53.950 -5.688 52.144 1.00 76.81 228 SER A C 1
ATOM 1717 O O . SER A 1 228 ? -53.390 -5.266 51.127 1.00 76.81 228 SER A O 1
ATOM 1719 N N . ALA A 1 229 ? -54.863 -4.963 52.797 1.00 76.50 229 ALA A N 1
ATOM 1720 C CA . ALA A 1 229 ? -55.309 -3.650 52.340 1.00 76.50 229 ALA A CA 1
ATOM 1721 C C . ALA A 1 229 ? -54.140 -2.639 52.234 1.00 76.50 229 ALA A C 1
ATOM 1723 O O . ALA A 1 229 ? -53.230 -2.640 53.076 1.00 76.50 229 ALA A O 1
ATOM 1724 N N . PRO A 1 230 ? -54.138 -1.736 51.231 1.00 77.56 230 PRO A N 1
ATOM 1725 C CA . PRO A 1 230 ? -53.154 -0.660 51.146 1.00 77.56 230 PRO A CA 1
ATOM 1726 C C . PRO A 1 230 ? -53.173 0.195 52.424 1.00 77.56 230 PRO A C 1
ATOM 1728 O O . PRO A 1 230 ? -54.208 0.739 52.787 1.00 77.56 230 PRO A O 1
ATOM 1731 N N . GLY A 1 231 ? -52.033 0.310 53.113 1.00 78.19 231 GLY A N 1
ATOM 1732 C CA . GLY A 1 231 ? -51.905 1.079 54.362 1.00 78.19 231 GLY A CA 1
ATOM 1733 C C . GLY A 1 231 ? -52.086 0.277 55.658 1.00 78.19 231 GLY A C 1
ATOM 1734 O O . GLY A 1 231 ? -51.783 0.807 56.722 1.00 78.19 231 GLY A O 1
ATOM 1735 N N . ALA A 1 232 ? -52.497 -0.995 55.593 1.00 82.81 232 ALA A N 1
ATOM 1736 C CA . ALA A 1 232 ? -52.529 -1.864 56.769 1.00 82.81 232 ALA A CA 1
ATOM 1737 C C . ALA A 1 232 ? -51.110 -2.174 57.285 1.00 82.81 232 ALA A C 1
ATOM 1739 O O . ALA A 1 232 ? -50.152 -2.240 56.501 1.00 82.81 232 ALA A O 1
ATOM 1740 N N . TRP A 1 233 ? -50.983 -2.385 58.602 1.00 83.69 233 TRP A N 1
ATOM 1741 C CA . TRP A 1 233 ? -49.756 -2.908 59.206 1.00 83.69 233 TRP A CA 1
ATOM 1742 C C . TRP A 1 233 ? -49.433 -4.272 58.589 1.00 83.69 233 TRP A C 1
ATOM 1744 O O . TRP A 1 233 ? -50.311 -5.123 58.460 1.00 83.69 233 TRP A O 1
ATOM 1754 N N . LYS A 1 234 ? -48.181 -4.458 58.166 1.00 82.94 234 LYS A N 1
ATOM 1755 C CA . LYS A 1 234 ? -47.719 -5.685 57.510 1.00 82.94 234 LYS A CA 1
ATOM 1756 C C . LYS A 1 234 ? -46.759 -6.412 58.441 1.00 82.94 234 LYS A C 1
ATOM 1758 O O . LYS A 1 234 ? -45.842 -5.756 58.942 1.00 82.94 234 LYS A O 1
ATOM 1763 N N . PRO A 1 235 ? -46.918 -7.731 58.626 1.00 84.44 235 PRO A N 1
ATOM 1764 C CA . PRO A 1 235 ? -45.985 -8.495 59.432 1.00 84.44 235 PRO A CA 1
ATOM 1765 C C . PRO A 1 235 ? -44.590 -8.500 58.779 1.00 84.44 235 PRO A C 1
ATOM 1767 O O . PRO A 1 235 ? -44.492 -8.398 57.544 1.00 84.44 235 PRO A O 1
ATOM 1770 N N . PRO A 1 236 ? -43.510 -8.616 59.574 1.00 86.44 236 PRO A N 1
ATOM 1771 C CA . PRO A 1 236 ? -42.141 -8.514 59.066 1.00 86.44 236 PRO A CA 1
ATOM 1772 C C . PRO A 1 236 ? -41.806 -9.561 57.989 1.00 86.44 236 PRO A C 1
ATOM 1774 O O . PRO A 1 236 ? -41.107 -9.252 57.023 1.00 86.44 236 PRO A O 1
ATOM 1777 N N . GLY A 1 237 ? -42.381 -10.765 58.060 1.00 85.19 237 GLY A N 1
ATOM 1778 C CA . GLY A 1 237 ? -42.259 -11.775 57.003 1.00 85.19 237 GLY A CA 1
ATOM 1779 C C . GLY A 1 237 ? -42.826 -11.352 55.637 1.00 85.19 237 GLY A C 1
ATOM 1780 O O . GLY A 1 237 ? -42.189 -11.563 54.597 1.00 85.19 237 GLY A O 1
ATOM 1781 N N . VAL A 1 238 ? -43.976 -10.667 55.611 1.00 85.56 238 VAL A N 1
ATOM 1782 C CA . VAL A 1 238 ? -44.600 -10.159 54.371 1.00 85.56 238 VAL A CA 1
ATOM 1783 C C . VAL A 1 238 ? -43.814 -8.974 53.803 1.00 85.56 238 VAL A C 1
ATOM 1785 O O . VAL A 1 238 ? -43.665 -8.859 52.582 1.00 85.56 238 VAL A O 1
ATOM 1788 N N . THR A 1 239 ? -43.273 -8.092 54.651 1.00 86.12 239 THR A N 1
ATOM 1789 C CA . THR A 1 239 ? -42.412 -6.991 54.183 1.00 86.12 239 THR A CA 1
ATOM 1790 C C . THR A 1 239 ? -41.091 -7.520 53.623 1.00 86.12 239 THR A C 1
ATOM 1792 O O . THR A 1 239 ? -40.707 -7.114 52.525 1.00 86.12 239 THR A O 1
ATOM 1795 N N . ALA A 1 240 ? -40.460 -8.500 54.277 1.00 88.06 240 ALA A N 1
ATOM 1796 C CA . ALA A 1 240 ? -39.240 -9.146 53.793 1.00 88.06 240 ALA A CA 1
ATOM 1797 C C . ALA A 1 240 ? -39.443 -9.875 52.451 1.00 88.06 240 ALA A C 1
ATOM 1799 O O . ALA A 1 240 ? -38.596 -9.776 51.560 1.00 88.06 240 ALA A O 1
ATOM 1800 N N . SER A 1 241 ? -40.582 -10.552 52.252 1.00 87.31 241 SER A N 1
ATOM 1801 C CA . SER A 1 241 ? -40.914 -11.191 50.965 1.00 87.31 241 SER A CA 1
ATOM 1802 C C . SER A 1 241 ? -41.076 -10.165 49.829 1.00 87.31 241 SER A C 1
ATOM 1804 O O . SER A 1 241 ? -40.576 -10.356 48.710 1.00 87.31 241 SER A O 1
ATOM 1806 N N . LYS A 1 242 ? -41.680 -9.003 50.121 1.00 88.31 242 LYS A N 1
ATOM 1807 C CA . LYS A 1 242 ? -41.744 -7.878 49.173 1.00 88.31 242 LYS A CA 1
ATOM 1808 C C . LYS A 1 242 ? -40.370 -7.291 48.872 1.00 88.31 242 LYS A C 1
ATOM 1810 O O . LYS A 1 242 ? -40.087 -7.010 47.709 1.00 88.31 242 LYS A O 1
ATOM 1815 N N . GLU A 1 243 ? -39.509 -7.141 49.877 1.00 89.75 243 GLU A N 1
ATOM 1816 C CA . GLU A 1 243 ? -38.121 -6.700 49.695 1.00 89.75 243 GLU A CA 1
ATOM 1817 C C . GLU A 1 243 ? -37.325 -7.683 48.828 1.00 89.75 243 GLU A C 1
ATOM 1819 O O . GLU A 1 243 ? -36.623 -7.250 47.915 1.00 89.75 243 GLU A O 1
ATOM 1824 N N . ARG A 1 244 ? -37.487 -9.000 49.027 1.00 91.12 244 ARG A N 1
ATOM 1825 C CA . ARG A 1 244 ? -36.880 -10.038 48.173 1.00 91.12 244 ARG A CA 1
ATOM 1826 C C . ARG A 1 244 ? -37.352 -9.918 46.727 1.00 91.12 244 ARG A C 1
ATOM 1828 O O . ARG A 1 244 ? -36.528 -9.921 45.813 1.00 91.12 244 ARG A O 1
ATOM 1835 N N . SER A 1 245 ? -38.657 -9.760 46.519 1.00 90.06 245 SER A N 1
ATOM 1836 C CA . SER A 1 245 ? -39.253 -9.595 45.187 1.00 90.06 245 SER A CA 1
ATOM 1837 C C . SER A 1 245 ? -38.768 -8.312 44.499 1.00 90.06 245 SER A C 1
ATOM 1839 O O . SER A 1 245 ? -38.401 -8.329 43.321 1.00 90.06 245 SER A O 1
ATOM 1841 N N . ALA A 1 246 ? -38.691 -7.203 45.239 1.00 91.00 246 ALA A N 1
ATOM 1842 C CA . ALA A 1 246 ? -38.158 -5.936 44.750 1.00 91.00 246 ALA A CA 1
ATOM 1843 C C . ALA A 1 246 ? -36.657 -6.030 44.424 1.00 91.00 246 ALA A C 1
ATOM 1845 O O . ALA A 1 246 ? -36.232 -5.546 43.373 1.00 91.00 246 ALA A O 1
ATOM 1846 N N . ALA A 1 247 ? -35.864 -6.699 45.267 1.00 92.56 247 ALA A N 1
ATOM 1847 C CA . ALA A 1 247 ? -34.439 -6.931 45.044 1.00 92.56 247 ALA A CA 1
ATOM 1848 C C . ALA A 1 247 ? -34.190 -7.834 43.825 1.00 92.56 247 ALA A C 1
ATOM 1850 O O . ALA A 1 247 ? -33.302 -7.544 43.027 1.00 92.56 247 ALA A O 1
ATOM 1851 N N . LYS A 1 248 ? -35.018 -8.865 43.613 1.00 93.88 248 LYS A N 1
ATOM 1852 C CA . LYS A 1 248 ? -34.987 -9.720 42.413 1.00 93.88 248 LYS A CA 1
ATOM 1853 C C . LYS A 1 248 ? -35.288 -8.920 41.147 1.00 93.88 248 LYS A C 1
ATOM 1855 O O . LYS A 1 248 ? -34.552 -9.004 40.167 1.00 93.88 248 LYS A O 1
ATOM 1860 N N . ALA A 1 249 ? -36.327 -8.083 41.177 1.00 93.62 249 ALA A N 1
ATOM 1861 C CA . ALA A 1 249 ? -36.650 -7.195 40.063 1.00 93.62 249 ALA A CA 1
ATOM 1862 C C . ALA A 1 249 ? -35.535 -6.162 39.801 1.00 93.62 249 ALA A C 1
ATOM 1864 O O . ALA A 1 249 ? -35.249 -5.838 38.647 1.00 93.62 249 ALA A O 1
ATOM 1865 N N . ALA A 1 250 ? -34.886 -5.648 40.851 1.00 93.38 250 ALA A N 1
ATOM 1866 C CA . ALA A 1 250 ? -33.740 -4.748 40.735 1.00 93.38 250 ALA A CA 1
ATOM 1867 C C . ALA A 1 250 ? -32.501 -5.451 40.156 1.00 93.38 250 ALA A C 1
ATOM 1869 O O . ALA A 1 250 ? -31.812 -4.865 39.321 1.00 93.38 250 ALA A O 1
ATOM 1870 N N . LEU A 1 251 ? -32.251 -6.707 40.537 1.00 94.56 251 LEU A N 1
ATOM 1871 C CA . LEU A 1 251 ? -31.187 -7.553 39.996 1.00 94.56 251 LEU A CA 1
ATOM 1872 C C . LEU A 1 251 ? -31.382 -7.793 38.502 1.00 94.56 251 LEU A C 1
ATOM 1874 O O . LEU A 1 251 ? -30.457 -7.544 37.734 1.00 94.56 251 LEU A O 1
ATOM 1878 N N . GLU A 1 252 ? -32.580 -8.190 38.068 1.00 95.38 252 GLU A N 1
ATOM 1879 C CA . GLU A 1 252 ? -32.865 -8.404 36.642 1.00 95.38 252 GLU A CA 1
ATOM 1880 C C . GLU A 1 252 ? -32.720 -7.109 35.828 1.00 95.38 252 GLU A C 1
ATOM 1882 O O . GLU A 1 252 ? -32.118 -7.107 34.751 1.00 95.38 252 GLU A O 1
ATOM 1887 N N . LYS A 1 253 ? -33.168 -5.965 36.368 1.00 95.88 253 LYS A N 1
ATOM 1888 C CA . LYS A 1 253 ? -32.933 -4.650 35.745 1.00 95.88 253 LYS A CA 1
ATOM 1889 C C . LYS A 1 253 ? -31.440 -4.327 35.643 1.00 95.88 253 LYS A C 1
ATOM 1891 O O . LYS A 1 253 ? -30.981 -3.913 34.580 1.00 95.88 253 LYS A O 1
ATOM 1896 N N . ALA A 1 254 ? -30.674 -4.526 36.716 1.00 94.69 254 ALA A N 1
ATOM 1897 C CA . ALA A 1 254 ? -29.236 -4.260 36.731 1.00 94.69 254 ALA A CA 1
ATOM 1898 C C . ALA A 1 254 ? -28.470 -5.193 35.780 1.00 94.69 254 ALA A C 1
ATOM 1900 O O . ALA A 1 254 ? -27.582 -4.740 35.060 1.00 94.69 254 ALA A O 1
ATOM 1901 N N . LYS A 1 255 ? -28.865 -6.469 35.708 1.00 95.56 255 LYS A N 1
ATOM 1902 C CA . LYS A 1 255 ? -28.329 -7.465 34.775 1.00 95.56 255 LYS A CA 1
ATOM 1903 C C . LYS A 1 255 ? -28.586 -7.066 33.325 1.00 95.56 255 LYS A C 1
ATOM 1905 O O . LYS A 1 255 ? -27.662 -7.104 32.518 1.00 95.56 255 LYS A O 1
ATOM 1910 N N . ALA A 1 256 ? -29.800 -6.619 32.999 1.00 95.69 256 ALA A N 1
ATOM 1911 C CA . ALA A 1 256 ? -30.133 -6.137 31.660 1.00 95.69 256 ALA A CA 1
ATOM 1912 C C . ALA A 1 256 ? -29.323 -4.886 31.270 1.00 95.69 256 ALA A C 1
ATOM 1914 O O . ALA A 1 256 ? -28.872 -4.769 30.130 1.00 95.69 256 ALA A O 1
ATOM 1915 N N . VAL A 1 257 ? -29.104 -3.956 32.207 1.00 95.69 257 VAL A N 1
ATOM 1916 C CA . VAL A 1 257 ? -28.267 -2.765 31.977 1.00 95.69 257 VAL A CA 1
ATOM 1917 C C . VAL A 1 257 ? -26.800 -3.147 31.773 1.00 95.69 257 VAL A C 1
ATOM 1919 O O . VAL A 1 257 ? -26.172 -2.649 30.839 1.00 95.69 257 VAL A O 1
ATOM 1922 N N . TRP A 1 258 ? -26.264 -4.051 32.596 1.00 94.75 258 TRP A N 1
ATOM 1923 C CA . TRP A 1 258 ? -24.895 -4.548 32.457 1.00 94.75 258 TRP A CA 1
ATOM 1924 C C . TRP A 1 258 ? -24.683 -5.293 31.136 1.00 94.75 258 TRP A C 1
ATOM 1926 O O . TRP A 1 258 ? -23.731 -4.979 30.425 1.00 94.75 258 TRP A O 1
ATOM 1936 N N . ALA A 1 259 ? -25.599 -6.187 30.751 1.00 95.00 259 ALA A N 1
ATOM 1937 C CA . ALA A 1 259 ? -25.536 -6.901 29.475 1.00 95.00 259 ALA A CA 1
ATOM 1938 C C . ALA A 1 259 ? -25.494 -5.930 28.282 1.00 95.00 259 ALA A C 1
ATOM 1940 O O . ALA A 1 259 ? -24.601 -6.017 27.442 1.00 95.00 259 ALA A O 1
ATOM 1941 N N . ARG A 1 260 ? -26.378 -4.920 28.263 1.00 94.75 260 ARG A N 1
ATOM 1942 C CA . ARG A 1 260 ? -26.369 -3.877 27.221 1.00 94.75 260 ARG A CA 1
ATOM 1943 C C . ARG A 1 260 ? -25.070 -3.070 27.210 1.00 94.75 260 ARG A C 1
ATOM 1945 O O . ARG A 1 260 ? -24.547 -2.756 26.143 1.00 94.75 260 ARG A O 1
ATOM 1952 N N . ALA A 1 261 ? -24.539 -2.709 28.378 1.00 93.81 261 ALA A N 1
ATOM 1953 C CA . ALA A 1 261 ? -23.281 -1.969 28.466 1.00 93.81 261 ALA A CA 1
ATOM 1954 C C . ALA A 1 261 ? -22.087 -2.807 27.971 1.00 93.81 261 ALA A C 1
ATOM 1956 O O . ALA A 1 261 ? -21.224 -2.280 27.266 1.00 93.81 261 ALA A O 1
ATOM 1957 N N . ALA A 1 262 ? -22.068 -4.105 28.287 1.00 92.62 262 ALA A N 1
ATOM 1958 C CA . ALA A 1 262 ? -21.056 -5.052 27.833 1.00 92.62 262 ALA A CA 1
ATOM 1959 C C . ALA A 1 262 ? -21.101 -5.258 26.310 1.00 92.62 262 ALA A C 1
ATOM 1961 O O . ALA A 1 262 ? -20.057 -5.208 25.661 1.00 92.62 262 ALA A O 1
ATOM 1962 N N . GLU A 1 263 ? -22.290 -5.394 25.716 1.00 93.69 263 GLU A N 1
ATOM 1963 C CA . GLU A 1 263 ? -22.459 -5.487 24.257 1.00 93.69 263 GLU A CA 1
ATOM 1964 C C . GLU A 1 263 ? -21.930 -4.239 23.536 1.00 93.69 263 GLU A C 1
ATOM 1966 O O . GLU A 1 263 ? -21.187 -4.343 22.557 1.00 93.69 263 GLU A O 1
ATOM 1971 N N . ILE A 1 264 ? -22.251 -3.042 24.042 1.00 93.31 264 ILE A N 1
ATOM 1972 C CA . ILE A 1 264 ? -21.758 -1.779 23.470 1.00 93.31 264 ILE A CA 1
ATOM 1973 C C . ILE A 1 264 ? -20.230 -1.681 23.599 1.00 93.31 264 ILE A C 1
ATOM 1975 O O . ILE A 1 264 ? -19.564 -1.206 22.673 1.00 93.31 264 ILE A O 1
ATOM 1979 N N . ALA A 1 265 ? -19.661 -2.126 24.725 1.00 92.62 265 ALA A N 1
ATOM 1980 C CA . ALA A 1 265 ? -18.215 -2.167 24.928 1.00 92.62 265 ALA A CA 1
ATOM 1981 C C . ALA A 1 265 ? -17.533 -3.113 23.929 1.00 92.62 265 ALA A C 1
ATOM 1983 O O . ALA A 1 265 ? -16.612 -2.687 23.229 1.00 92.62 265 ALA A O 1
ATOM 1984 N N . ALA A 1 266 ? -18.040 -4.340 23.790 1.00 92.88 266 ALA A N 1
ATOM 1985 C CA . ALA A 1 266 ? -17.520 -5.340 22.862 1.00 92.88 266 ALA A CA 1
ATOM 1986 C C . ALA A 1 266 ? -17.604 -4.870 21.399 1.00 92.88 266 ALA A C 1
ATOM 1988 O O . ALA A 1 266 ? -16.631 -4.977 20.649 1.00 92.88 266 ALA A O 1
ATOM 1989 N N . ALA A 1 267 ? -18.726 -4.261 20.999 1.00 93.12 267 ALA A N 1
ATOM 1990 C CA . ALA A 1 267 ? -18.888 -3.698 19.660 1.00 93.12 267 ALA A CA 1
ATOM 1991 C C . ALA A 1 267 ? -17.856 -2.592 19.379 1.00 93.12 267 ALA A C 1
ATOM 1993 O O . ALA A 1 267 ? -17.219 -2.574 18.320 1.00 93.12 267 ALA A O 1
ATOM 1994 N N . LYS A 1 268 ? -17.626 -1.682 20.338 1.00 93.38 268 LYS A N 1
ATOM 1995 C CA . LYS A 1 268 ? -16.599 -0.641 20.187 1.00 93.38 268 LYS A CA 1
ATOM 1996 C C . LYS A 1 268 ? -15.184 -1.213 20.160 1.00 93.38 268 LYS A C 1
ATOM 1998 O O . LYS A 1 268 ? -14.367 -0.740 19.371 1.00 93.38 268 LYS A O 1
ATOM 2003 N N . GLU A 1 269 ? -14.891 -2.233 20.955 1.00 92.62 269 GLU A N 1
ATOM 2004 C CA . GLU A 1 269 ? -13.598 -2.920 20.933 1.00 92.62 269 GLU A CA 1
ATOM 2005 C C . GLU A 1 269 ? -13.320 -3.574 19.574 1.00 92.62 269 GLU A C 1
ATOM 2007 O O . GLU A 1 269 ? -12.247 -3.351 19.011 1.00 92.62 269 GLU A O 1
ATOM 2012 N N . ALA A 1 270 ? -14.305 -4.252 18.978 1.00 92.88 270 ALA A N 1
ATOM 2013 C CA . ALA A 1 270 ? -14.193 -4.818 17.630 1.00 92.88 270 ALA A CA 1
ATOM 2014 C C . ALA A 1 270 ? -13.975 -3.741 16.546 1.00 92.88 270 ALA A C 1
ATOM 2016 O O . ALA A 1 270 ? -13.164 -3.889 15.628 1.00 92.88 270 ALA A O 1
ATOM 2017 N N . THR A 1 271 ? -14.652 -2.593 16.648 1.00 90.44 271 THR A N 1
ATOM 2018 C CA . THR A 1 271 ? -14.388 -1.478 15.716 1.00 90.44 271 THR A CA 1
ATOM 2019 C C . THR A 1 271 ? -12.998 -0.860 15.918 1.00 90.44 271 THR A C 1
ATOM 2021 O O . THR A 1 271 ? -12.362 -0.424 14.960 1.00 90.44 271 THR A O 1
ATOM 2024 N N . HIS A 1 272 ? -12.479 -0.848 17.147 1.00 92.31 272 HIS A N 1
ATOM 2025 C CA . HIS A 1 272 ? -11.133 -0.361 17.432 1.00 92.31 272 HIS A CA 1
ATOM 2026 C C . HIS A 1 272 ? -10.049 -1.306 16.884 1.00 92.31 272 HIS A C 1
ATOM 2028 O O . HIS A 1 272 ? -9.065 -0.830 16.313 1.00 92.31 272 HIS A O 1
ATOM 2034 N N . THR A 1 273 ? -10.216 -2.629 16.999 1.00 91.56 273 THR A N 1
ATOM 2035 C CA . THR A 1 273 ? -9.267 -3.609 16.435 1.00 91.56 273 THR A CA 1
ATOM 2036 C C . THR A 1 273 ? -9.214 -3.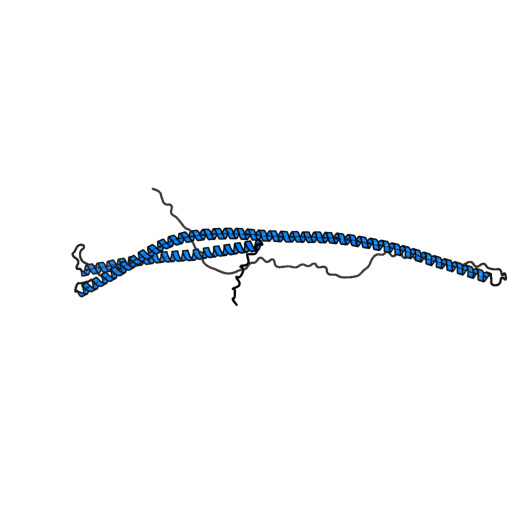532 14.910 1.00 91.56 273 THR A C 1
ATOM 2038 O O . THR A 1 273 ? -8.129 -3.372 14.350 1.00 91.56 273 THR A O 1
ATOM 2041 N N . THR A 1 274 ? -10.367 -3.501 14.240 1.00 91.38 274 THR A N 1
ATOM 2042 C CA . THR A 1 274 ? -10.438 -3.353 12.772 1.00 91.38 274 THR A CA 1
ATOM 2043 C C . THR A 1 274 ? -9.833 -2.029 12.282 1.00 91.38 274 THR A C 1
ATOM 2045 O O . THR A 1 274 ? -9.145 -1.986 11.259 1.00 91.38 274 THR A O 1
ATOM 2048 N N . LEU A 1 275 ? -10.012 -0.923 13.016 1.00 91.25 275 LEU A N 1
ATOM 2049 C CA . LEU A 1 275 ? -9.346 0.348 12.701 1.00 91.25 275 LEU A CA 1
ATOM 2050 C C . LEU A 1 275 ? -7.826 0.284 12.891 1.00 91.25 275 LEU A C 1
ATOM 2052 O O . LEU A 1 275 ? -7.087 0.878 12.100 1.00 91.25 275 LEU A O 1
ATOM 2056 N N . LYS A 1 276 ? -7.346 -0.434 13.911 1.00 92.94 276 LYS A N 1
ATOM 2057 C CA . LYS A 1 276 ? -5.912 -0.650 14.144 1.00 92.94 276 LYS A CA 1
ATOM 2058 C C . LYS A 1 276 ? -5.279 -1.446 13.000 1.00 92.94 276 LYS A C 1
ATOM 2060 O O . LYS A 1 276 ? -4.197 -1.082 12.542 1.00 92.94 276 LYS A O 1
ATOM 2065 N N . GLU A 1 277 ? -5.961 -2.470 12.498 1.00 93.25 277 GLU A N 1
ATOM 2066 C CA . GLU A 1 277 ? -5.528 -3.236 11.323 1.00 93.25 277 GLU A CA 1
ATOM 2067 C C . GLU A 1 277 ? -5.454 -2.361 10.071 1.00 93.25 277 GLU A C 1
ATOM 2069 O O . GLU A 1 277 ? -4.414 -2.328 9.414 1.00 93.25 277 GLU A O 1
ATOM 2074 N N . ARG A 1 278 ? -6.490 -1.554 9.800 1.00 89.81 278 ARG A N 1
ATOM 2075 C CA . ARG A 1 278 ? -6.490 -0.596 8.676 1.00 89.81 278 ARG A CA 1
ATOM 2076 C C . ARG A 1 278 ? -5.359 0.427 8.769 1.00 89.81 278 ARG A C 1
ATOM 2078 O O . ARG A 1 278 ? -4.764 0.782 7.753 1.00 89.81 278 ARG A O 1
ATOM 2085 N N . MET A 1 279 ? -5.037 0.904 9.973 1.00 92.94 279 MET A N 1
ATOM 2086 C CA . MET A 1 279 ? -3.888 1.791 10.180 1.00 92.94 279 MET A CA 1
ATOM 2087 C C . MET A 1 279 ? -2.570 1.074 9.853 1.00 92.94 279 MET A C 1
ATOM 2089 O O . MET A 1 279 ? -1.722 1.645 9.172 1.00 92.94 279 MET A O 1
ATOM 2093 N N . ASN A 1 280 ? -2.389 -0.167 10.311 1.00 91.81 280 ASN A N 1
ATOM 2094 C CA . ASN A 1 280 ? -1.185 -0.948 10.016 1.00 91.81 280 ASN A CA 1
ATOM 2095 C C . ASN A 1 280 ? -1.057 -1.267 8.520 1.00 91.81 280 ASN A C 1
ATOM 2097 O O . ASN A 1 280 ? 0.040 -1.215 7.972 1.00 91.81 280 ASN A O 1
ATOM 2101 N N . GLU A 1 281 ? -2.168 -1.545 7.840 1.00 91.31 281 GLU A N 1
ATOM 2102 C CA . GLU A 1 281 ? -2.189 -1.729 6.390 1.00 91.31 281 GLU A CA 1
ATOM 2103 C C . GLU A 1 281 ? -1.788 -0.441 5.653 1.00 91.31 281 GLU A C 1
ATOM 2105 O O . GLU A 1 281 ? -0.972 -0.486 4.734 1.00 91.31 281 GLU A O 1
ATOM 2110 N N . ALA A 1 282 ? -2.296 0.720 6.083 1.00 89.75 282 ALA A N 1
ATOM 2111 C CA . ALA A 1 282 ? -1.901 2.013 5.522 1.00 89.75 282 ALA A CA 1
ATOM 2112 C C . ALA A 1 282 ? -0.403 2.301 5.728 1.00 89.75 282 ALA A C 1
ATOM 2114 O O . ALA A 1 282 ? 0.256 2.765 4.798 1.00 89.75 282 ALA A O 1
ATOM 2115 N N . LYS A 1 283 ? 0.151 1.957 6.900 1.00 92.06 283 LYS A N 1
ATOM 2116 C CA . LYS A 1 283 ? 1.596 2.042 7.173 1.00 92.06 283 LYS A CA 1
ATOM 2117 C C . LYS A 1 283 ? 2.411 1.165 6.229 1.00 92.06 283 LYS A C 1
ATOM 2119 O O . LYS A 1 283 ? 3.310 1.670 5.570 1.00 92.06 283 LYS A O 1
ATOM 2124 N N . ARG A 1 284 ? 2.038 -0.109 6.076 1.00 91.88 284 ARG A N 1
ATOM 2125 C CA . ARG A 1 284 ? 2.705 -1.028 5.136 1.00 91.88 284 ARG A CA 1
ATOM 2126 C C . ARG A 1 284 ? 2.637 -0.522 3.694 1.00 91.88 284 ARG A C 1
ATOM 2128 O O . ARG A 1 284 ? 3.622 -0.596 2.972 1.00 91.88 284 ARG A O 1
ATOM 2135 N N . LYS A 1 285 ? 1.494 0.033 3.270 1.00 90.12 285 LYS A N 1
ATOM 2136 C CA . LYS A 1 285 ? 1.342 0.640 1.934 1.00 90.12 285 LYS A CA 1
ATOM 2137 C C . LYS A 1 285 ? 2.235 1.864 1.747 1.00 90.12 285 LYS A C 1
ATOM 2139 O O . LYS A 1 285 ? 2.743 2.073 0.649 1.00 90.12 285 LYS A O 1
ATOM 2144 N N . ARG A 1 286 ? 2.427 2.665 2.797 1.00 89.75 286 ARG A N 1
ATOM 2145 C CA . ARG A 1 286 ? 3.341 3.808 2.781 1.00 89.75 286 ARG A CA 1
ATOM 2146 C C . ARG A 1 286 ? 4.794 3.350 2.676 1.00 89.75 286 ARG A C 1
ATOM 2148 O O . ARG A 1 286 ? 5.490 3.825 1.789 1.00 89.75 286 ARG A O 1
ATOM 2155 N N . GLU A 1 287 ? 5.217 2.414 3.520 1.00 89.94 287 GLU A N 1
ATOM 2156 C CA . GLU A 1 287 ? 6.570 1.841 3.492 1.00 89.94 287 GLU A CA 1
ATOM 2157 C C . GLU A 1 287 ? 6.872 1.222 2.119 1.00 89.94 287 GLU A C 1
ATOM 2159 O O . GLU A 1 287 ? 7.875 1.561 1.498 1.00 89.94 287 GLU A O 1
ATOM 2164 N N . ALA A 1 288 ? 5.947 0.430 1.567 1.00 89.12 288 ALA A N 1
ATOM 2165 C CA . ALA A 1 288 ? 6.087 -0.138 0.227 1.00 89.12 288 ALA A CA 1
ATOM 2166 C C . ALA A 1 288 ? 6.171 0.938 -0.874 1.00 89.12 288 ALA A C 1
ATOM 2168 O O . ALA A 1 288 ? 6.915 0.788 -1.844 1.00 89.12 288 ALA A O 1
ATOM 2169 N N . ALA A 1 289 ? 5.426 2.042 -0.750 1.00 87.75 289 ALA A N 1
ATOM 2170 C CA . ALA A 1 289 ? 5.509 3.153 -1.695 1.00 87.75 289 ALA A CA 1
ATOM 2171 C C . ALA A 1 289 ? 6.839 3.919 -1.579 1.00 87.75 289 ALA A C 1
ATOM 2173 O O . ALA A 1 289 ? 7.391 4.326 -2.602 1.00 87.75 289 ALA A O 1
ATOM 2174 N N . GLU A 1 290 ? 7.372 4.084 -0.365 1.00 86.75 290 GLU A N 1
ATOM 2175 C CA . GLU A 1 290 ? 8.687 4.686 -0.115 1.00 86.75 290 GLU A CA 1
ATOM 2176 C C . GLU A 1 290 ? 9.821 3.800 -0.664 1.00 86.75 290 GLU A C 1
ATOM 2178 O O . GLU A 1 290 ? 10.714 4.311 -1.342 1.00 86.75 290 GLU A O 1
ATOM 2183 N N . GLU A 1 291 ? 9.752 2.476 -0.486 1.00 87.94 291 GLU A N 1
ATOM 2184 C CA . GLU A 1 291 ? 10.707 1.526 -1.078 1.00 87.94 291 GLU A CA 1
ATOM 2185 C C . GLU A 1 291 ? 10.672 1.557 -2.611 1.00 87.94 291 GLU A C 1
ATOM 2187 O O . GLU A 1 291 ? 11.715 1.650 -3.261 1.00 87.94 291 GLU A O 1
ATOM 2192 N N . MET A 1 292 ? 9.475 1.562 -3.206 1.00 82.88 292 MET A N 1
ATOM 2193 C CA . MET A 1 292 ? 9.309 1.660 -4.660 1.00 82.88 292 MET A CA 1
ATOM 2194 C C . MET A 1 292 ? 9.788 3.010 -5.206 1.00 82.88 292 MET A C 1
ATOM 2196 O O . MET A 1 292 ? 10.347 3.066 -6.304 1.00 82.88 292 MET A O 1
ATOM 2200 N N . ALA A 1 293 ? 9.615 4.100 -4.452 1.00 81.75 293 ALA A N 1
ATOM 2201 C CA . ALA A 1 293 ? 10.151 5.411 -4.808 1.00 81.75 293 ALA A CA 1
ATOM 2202 C C . ALA A 1 293 ? 11.686 5.445 -4.715 1.00 81.75 293 ALA A C 1
ATOM 2204 O O . ALA A 1 293 ? 12.330 6.001 -5.607 1.00 81.75 293 ALA A O 1
ATOM 2205 N N . GLY A 1 294 ? 12.277 4.823 -3.688 1.00 78.69 294 GLY A N 1
ATOM 2206 C CA . GLY A 1 294 ? 13.728 4.691 -3.526 1.00 78.69 294 GLY A CA 1
ATOM 2207 C C . GLY A 1 294 ? 14.368 3.868 -4.645 1.00 78.69 294 GLY A C 1
ATOM 2208 O O . GLY A 1 294 ? 15.307 4.330 -5.296 1.00 78.69 294 GLY A O 1
ATOM 2209 N N . ALA A 1 295 ? 13.782 2.706 -4.951 1.00 77.56 295 ALA A N 1
ATOM 2210 C CA . ALA A 1 295 ? 14.213 1.839 -6.045 1.00 77.56 295 ALA A CA 1
ATOM 2211 C C . ALA A 1 295 ? 14.076 2.515 -7.422 1.00 77.56 295 ALA A C 1
ATOM 2213 O O . ALA A 1 295 ? 14.943 2.356 -8.281 1.00 77.56 295 ALA A O 1
ATOM 2214 N N . ALA A 1 296 ? 13.016 3.304 -7.641 1.00 70.19 296 ALA A N 1
ATOM 2215 C CA . ALA A 1 296 ? 12.814 4.021 -8.900 1.00 70.19 296 ALA A CA 1
ATOM 2216 C C . ALA A 1 296 ? 13.694 5.277 -9.045 1.00 70.19 296 ALA A C 1
ATOM 2218 O O . ALA A 1 296 ? 14.057 5.645 -10.161 1.00 70.19 296 ALA A O 1
ATOM 2219 N N . GLY A 1 297 ? 14.038 5.927 -7.930 1.00 62.53 297 GLY A N 1
ATOM 2220 C CA . GLY A 1 297 ? 14.855 7.141 -7.887 1.00 62.53 297 GLY A CA 1
ATOM 2221 C C . GLY A 1 297 ? 16.368 6.905 -7.892 1.00 62.53 297 GLY A C 1
ATOM 2222 O O . GLY A 1 297 ? 17.119 7.872 -7.811 1.00 62.53 297 GLY A O 1
ATOM 2223 N N . GLY A 1 298 ? 16.833 5.651 -7.949 1.00 54.34 298 GLY A N 1
ATOM 2224 C CA . GLY A 1 298 ? 18.265 5.325 -7.960 1.00 54.34 298 GLY A CA 1
ATOM 2225 C C . GLY A 1 298 ? 18.995 5.601 -6.639 1.00 54.34 298 GLY A C 1
ATOM 2226 O O . GLY A 1 298 ? 20.214 5.453 -6.577 1.00 54.34 298 GLY A O 1
ATOM 2227 N N . ARG A 1 299 ? 18.278 5.961 -5.564 1.00 46.59 299 ARG A N 1
ATOM 2228 C CA . ARG A 1 299 ? 18.834 5.926 -4.209 1.00 46.59 299 ARG A CA 1
ATOM 2229 C C . ARG A 1 299 ? 18.787 4.479 -3.746 1.00 46.59 299 ARG A C 1
ATOM 2231 O O . ARG A 1 299 ? 17.754 4.009 -3.278 1.00 46.59 299 ARG A O 1
ATOM 2238 N N . ALA A 1 300 ? 19.911 3.780 -3.887 1.00 39.44 300 ALA A N 1
ATOM 2239 C CA . ALA A 1 300 ? 20.141 2.550 -3.147 1.00 39.44 300 ALA A CA 1
ATOM 2240 C C . ALA A 1 300 ? 19.777 2.806 -1.676 1.00 39.44 300 ALA A C 1
ATOM 2242 O O . ALA A 1 300 ? 20.272 3.760 -1.069 1.00 39.44 300 ALA A O 1
ATOM 2243 N N . ALA A 1 301 ? 18.861 2.004 -1.132 1.00 46.34 301 ALA A N 1
ATOM 2244 C CA . ALA A 1 301 ? 18.587 2.011 0.296 1.00 46.34 301 ALA A CA 1
ATOM 2245 C C . ALA A 1 301 ? 19.928 1.849 1.034 1.00 46.34 301 ALA A C 1
ATOM 2247 O O . ALA A 1 301 ? 20.746 1.036 0.588 1.00 46.34 301 ALA A O 1
ATOM 2248 N N . PRO A 1 302 ? 20.201 2.606 2.114 1.00 45.19 302 PRO A N 1
ATOM 2249 C CA . PRO A 1 302 ? 21.413 2.392 2.885 1.00 45.19 302 PRO A CA 1
ATOM 2250 C C . PRO A 1 302 ? 21.386 0.942 3.356 1.00 45.19 302 PRO A C 1
ATOM 2252 O O . PRO A 1 302 ? 20.498 0.545 4.116 1.00 45.19 302 PRO A O 1
ATOM 2255 N N . ALA A 1 303 ? 22.317 0.140 2.838 1.00 46.75 303 ALA A N 1
ATOM 2256 C CA . ALA A 1 303 ? 22.514 -1.224 3.279 1.00 46.75 303 ALA A CA 1
ATOM 2257 C C . ALA A 1 303 ? 22.594 -1.185 4.805 1.00 46.75 303 ALA A C 1
ATOM 2259 O O . ALA A 1 303 ? 23.454 -0.504 5.367 1.00 46.75 303 ALA A O 1
ATOM 2260 N N . LYS A 1 304 ? 21.651 -1.850 5.481 1.00 49.94 304 LYS A N 1
ATOM 2261 C CA . LYS A 1 304 ? 21.729 -2.060 6.923 1.00 49.94 304 LYS A CA 1
ATOM 2262 C C . LYS A 1 304 ? 23.023 -2.829 7.155 1.00 49.94 304 LYS A C 1
ATOM 2264 O O . LYS A 1 304 ? 23.082 -4.026 6.894 1.00 49.94 304 LYS A O 1
ATOM 2269 N N . VAL A 1 305 ? 24.069 -2.113 7.559 1.00 45.41 305 VAL A N 1
ATOM 2270 C CA . VAL A 1 305 ? 25.360 -2.684 7.924 1.00 45.41 305 VAL A CA 1
ATOM 2271 C C . VAL A 1 305 ? 25.077 -3.662 9.054 1.00 45.41 305 VAL A C 1
ATOM 2273 O O . VAL A 1 305 ? 24.755 -3.263 10.174 1.00 45.41 305 VAL A O 1
ATOM 2276 N N . ALA A 1 306 ? 25.121 -4.952 8.730 1.00 47.78 306 ALA A N 1
ATOM 2277 C CA . ALA A 1 306 ? 25.093 -6.014 9.711 1.00 47.78 306 ALA A CA 1
ATOM 2278 C C . ALA A 1 306 ? 26.298 -5.797 10.628 1.00 47.78 306 ALA A C 1
ATOM 2280 O O . ALA A 1 306 ? 27.452 -5.946 10.222 1.00 47.78 306 ALA A O 1
ATOM 2281 N N . LYS A 1 307 ? 26.019 -5.361 11.856 1.00 46.31 307 LYS A N 1
ATOM 2282 C CA . LYS A 1 307 ? 27.000 -5.207 12.922 1.00 46.31 307 LYS A CA 1
ATOM 2283 C C . LYS A 1 307 ? 27.598 -6.589 13.185 1.00 46.31 307 LYS A C 1
ATOM 2285 O O . LYS A 1 307 ? 26.954 -7.441 13.791 1.00 46.31 307 LYS A O 1
ATOM 2290 N N . LYS A 1 308 ? 28.802 -6.822 12.659 1.00 49.84 308 LYS A N 1
ATOM 2291 C CA . LYS A 1 308 ? 29.599 -8.026 12.903 1.00 49.84 308 LYS A CA 1
ATOM 2292 C C . LYS A 1 308 ? 29.781 -8.155 14.426 1.00 49.84 308 LYS A C 1
ATOM 2294 O O . LYS A 1 308 ? 30.204 -7.172 15.042 1.00 49.84 308 LYS A O 1
ATOM 2299 N N . PRO A 1 309 ? 29.432 -9.286 15.061 1.00 52.25 309 PRO A N 1
ATOM 2300 C CA . PRO A 1 309 ? 29.699 -9.457 16.479 1.00 52.25 309 PRO A CA 1
ATOM 2301 C C . PRO A 1 309 ? 31.216 -9.527 16.664 1.00 52.25 309 PRO A C 1
ATOM 2303 O O . PRO A 1 309 ? 31.896 -10.321 16.014 1.00 52.25 309 PRO A O 1
ATOM 2306 N N . ALA A 1 310 ? 31.748 -8.653 17.516 1.00 50.50 310 ALA A N 1
ATOM 2307 C CA . ALA A 1 310 ? 33.131 -8.708 17.955 1.00 50.50 310 ALA A CA 1
ATOM 2308 C C . ALA A 1 310 ? 33.309 -9.969 18.813 1.00 50.50 310 ALA A C 1
ATOM 2310 O O . ALA A 1 310 ? 32.973 -9.982 19.997 1.00 50.50 310 ALA A O 1
ATOM 2311 N N . GLY A 1 311 ? 33.775 -11.047 18.186 1.00 55.31 311 GLY A N 1
ATOM 2312 C CA . GLY A 1 311 ? 34.279 -12.219 18.884 1.00 55.31 311 GLY A CA 1
ATOM 2313 C C . GLY A 1 311 ? 35.654 -11.897 19.452 1.00 55.31 311 GLY A C 1
ATOM 2314 O O . GLY A 1 311 ? 36.595 -11.682 18.694 1.00 55.31 311 GLY A O 1
ATOM 2315 N N . ARG A 1 312 ? 35.730 -11.834 20.783 1.00 51.94 312 ARG A N 1
ATOM 2316 C CA . ARG A 1 312 ? 36.965 -11.950 21.564 1.00 51.94 312 ARG A CA 1
ATOM 2317 C C . ARG A 1 312 ? 37.701 -13.238 21.182 1.00 51.94 312 ARG A C 1
ATOM 2319 O O . ARG A 1 312 ? 37.083 -14.299 21.253 1.00 51.94 312 ARG A O 1
ATOM 2326 N N . GLN A 1 313 ? 38.996 -13.134 20.909 1.00 47.66 313 GLN A N 1
ATOM 2327 C CA . GLN A 1 313 ? 40.019 -14.059 21.401 1.00 47.66 313 GLN A CA 1
ATOM 2328 C C . GLN A 1 313 ? 41.226 -13.229 21.820 1.00 47.66 313 GLN A C 1
ATOM 2330 O O . GLN A 1 313 ? 41.534 -12.265 21.083 1.00 47.66 313 GLN A O 1
#

Sequence (313 aa):
MGVPLMKKPAGARALAGEVSASTMKRPAAATLLKRPAAAATIESREEDGEEFGRCDAVKQADASGPKEGDGSDDKSKALQARAAVNEVRKQQRVVSRLLAEQERLSQKIKANRAAHRKAEQDLESLKEVAKKKSRSLGAIKAAKMRKQMEVKAMRAKSSGEKAFAAEKSARKRMSQMRDGLAAVRTKAADAESAYKRAQKAFDEAKKKCAQLKAQGEDVPEDGEKDLSAPGAWKPPGVTASKERSAAKAALEKAKAVWARAAEIAAAKEATHTTLKERMNEAKRKREAAEEMAGAAGGRAAPAKVAKKPAGRQ

Organism: NCBI:txid1333877

Secondary structure (DSSP, 8-state):
-------------------------PPPP------------------------------------------TTHHHHHHHHHHHHHHHHHHHHHHHHHHHHHHHHHHHHHHHHHHHHHHHHHHHHHHHHHHHHHHHHHHHHHHHHHHHHHHHHHHHHHHHHHHHHHHHHHHHHHHHHHHHHHHHHHHHHHHHHHHHHHHHHHHHHHHHHHHHHHTT-----TT----SPTTS---HHHHHHHHHHHHHHHHHHHHHHHHHHHHHHHHHHHHHHHHHHHHHHHHHHHHHHHHHHHHHTT---------------

Radius of gyration: 62.29 Å; chains: 1; bounding box: 132×46×181 Å